Protein AF-A0A956LX86-F1 (afdb_monomer_lite)

InterPro domains:
  IPR001763 Rhodanese-like domain [PF00581] (8-69)
  IPR001763 Rhodanese-like domain [PS50206] (3-44)
  IPR029063 S-adenosyl-L-methionine-dependent methyltransferase superfamily [G3DSA:3.40.50.150] (92-286)
  IPR029063 S-adenosyl-L-methionine-dependent methyltransferase superfamily [SSF53335] (95-274)
  IPR036873 Rhodanese-like domain superfamily [G3DSA:3.40.250.10] (2-74)
  IPR036873 Rhodanese-like domain superfamily [SSF52821] (7-70)

Organism: Eiseniibacteriota bacterium (NCBI:txid2212470)

Foldseek 3Di:
DDPPPAFAEEEQEDPVVQQVWDDPQHAYDHLVCCVVQVQQAADLQRAHEYHDPAQVRRVVSQVVSVVVRSVNYDHPRCRPDDHPDGTDHHHHPHGRYADPPLCVVCVVVADQFFEEEEEQCFLPRSLLVSLVVNVVVQPDPPDDDDDPVSLRSHAYEYEHQDVVSLVNNVVVCVVSVGDCSRYPYDYDDCVDPVRLCVRQPFQGGLEYEYEQFDDLVSLVSNVRSHHAFHKYKYKHAAPVQCVPPVPPVDCRRHDHPCRSCVSVVVWAWPDWDFQQDPVRTTMIITMTTHD

pLDDT: mean 88.39, std 14.2, range [27.58, 98.88]

Structure (mmCIF, N/CA/C/O backbone):
data_AF-A0A956LX86-F1
#
_entry.id   AF-A0A956LX86-F1
#
loop_
_atom_site.group_PDB
_atom_site.id
_atom_site.type_symbol
_atom_site.label_atom_id
_atom_site.label_alt_id
_atom_site.label_comp_id
_atom_site.label_asym_id
_atom_site.label_entity_id
_atom_site.label_seq_id
_atom_site.pdbx_PDB_ins_code
_atom_site.Cartn_x
_atom_site.Cartn_y
_atom_site.Cartn_z
_atom_site.occupancy
_atom_site.B_iso_or_equiv
_atom_site.auth_seq_id
_atom_site.auth_comp_id
_atom_site.auth_asym_id
_atom_site.auth_atom_id
_atom_site.pdbx_PDB_model_num
ATOM 1 N N . MET A 1 1 ? 19.161 20.448 -12.928 1.00 36.59 1 MET A N 1
ATOM 2 C CA . MET A 1 1 ? 18.309 19.267 -12.680 1.00 36.59 1 MET A CA 1
ATOM 3 C C . MET A 1 1 ? 18.708 18.709 -11.324 1.00 36.59 1 MET A C 1
ATOM 5 O O . MET A 1 1 ? 19.874 18.358 -11.170 1.00 36.59 1 MET A O 1
ATOM 9 N N . ARG A 1 2 ? 17.838 18.774 -10.307 1.00 27.58 2 ARG A N 1
ATOM 10 C CA . ARG A 1 2 ? 18.189 18.281 -8.963 1.00 27.58 2 ARG A CA 1
ATOM 11 C C . ARG A 1 2 ? 18.230 16.751 -8.994 1.00 27.58 2 ARG A C 1
ATOM 13 O O . ARG A 1 2 ? 17.552 16.126 -9.803 1.00 27.58 2 ARG A O 1
ATOM 20 N N . ILE A 1 3 ? 18.990 16.148 -8.085 1.00 30.86 3 ILE A N 1
ATOM 21 C CA . ILE A 1 3 ? 19.184 14.691 -7.928 1.00 30.86 3 ILE A CA 1
ATOM 22 C C . ILE A 1 3 ? 17.871 13.939 -7.534 1.00 30.86 3 ILE A C 1
ATOM 24 O O . ILE A 1 3 ? 17.895 12.762 -7.208 1.00 30.86 3 ILE A O 1
ATOM 28 N N . GLY A 1 4 ? 16.696 14.578 -7.648 1.00 37.62 4 GLY A N 1
ATOM 29 C CA . GLY A 1 4 ? 15.360 13.996 -7.436 1.00 37.62 4 GLY A CA 1
ATOM 30 C C . GLY A 1 4 ? 14.404 14.039 -8.645 1.00 37.62 4 GLY A C 1
ATOM 31 O O . GLY A 1 4 ? 13.271 13.599 -8.504 1.00 37.62 4 GLY A O 1
ATOM 32 N N . ASP A 1 5 ? 14.831 14.530 -9.820 1.00 48.47 5 ASP A N 1
ATOM 33 C CA . ASP A 1 5 ? 13.950 14.758 -10.993 1.00 48.47 5 ASP A CA 1
ATOM 34 C C . ASP A 1 5 ? 14.015 13.669 -12.086 1.00 48.47 5 ASP A C 1
ATOM 36 O O . ASP A 1 5 ? 13.509 13.863 -13.194 1.00 48.47 5 ASP A O 1
ATOM 40 N N . ARG A 1 6 ? 14.654 12.518 -11.844 1.00 73.25 6 ARG A N 1
ATOM 41 C CA . ARG A 1 6 ? 14.688 11.439 -12.849 1.00 73.25 6 ARG A CA 1
ATOM 42 C C . ARG A 1 6 ? 13.486 10.516 -12.676 1.00 73.25 6 ARG A C 1
ATOM 44 O O . ARG A 1 6 ? 13.275 9.956 -11.604 1.00 73.25 6 ARG A O 1
ATOM 51 N N . LEU A 1 7 ? 12.705 10.366 -13.748 1.00 86.69 7 LEU A N 1
ATOM 52 C CA . LEU A 1 7 ? 11.641 9.366 -13.823 1.00 86.69 7 LEU A CA 1
ATOM 53 C C . LEU A 1 7 ? 12.220 7.964 -13.550 1.00 86.69 7 LEU A C 1
ATOM 55 O O . LEU A 1 7 ? 13.344 7.694 -13.985 1.00 86.69 7 LEU A O 1
ATOM 59 N N . PRO A 1 8 ? 11.474 7.069 -12.873 1.00 91.06 8 PRO A N 1
ATOM 60 C CA . PRO A 1 8 ? 11.884 5.677 -12.721 1.00 91.06 8 PRO A CA 1
ATOM 61 C C . PRO A 1 8 ? 12.156 5.042 -14.085 1.00 91.06 8 PRO A C 1
ATOM 63 O O . PRO A 1 8 ? 11.458 5.340 -15.056 1.00 91.06 8 PRO A O 1
ATOM 66 N N . VAL A 1 9 ? 13.155 4.162 -14.158 1.00 92.12 9 VAL A N 1
ATOM 67 C CA . VAL A 1 9 ? 13.546 3.493 -15.405 1.00 92.12 9 VAL A CA 1
ATOM 68 C C . VAL A 1 9 ? 13.300 1.995 -15.282 1.00 92.12 9 VAL A C 1
ATOM 70 O O . VAL A 1 9 ? 13.868 1.328 -14.416 1.00 92.12 9 VAL A O 1
ATOM 73 N N . LEU A 1 10 ? 12.455 1.471 -16.163 1.00 93.81 10 LEU A N 1
ATOM 74 C CA . LEU A 1 10 ? 12.233 0.050 -16.374 1.00 93.81 10 LEU A CA 1
ATOM 75 C C . LEU A 1 10 ? 13.160 -0.432 -17.494 1.00 93.81 10 LEU A C 1
ATOM 77 O O . LEU A 1 10 ? 12.964 -0.076 -18.653 1.00 93.81 10 LEU A O 1
ATOM 81 N N . ASP A 1 11 ? 14.147 -1.257 -17.162 1.00 93.12 11 ASP A N 1
ATOM 82 C CA . ASP A 1 11 ? 15.035 -1.874 -18.145 1.00 93.12 11 ASP A CA 1
ATOM 83 C C . ASP A 1 11 ? 14.512 -3.254 -18.550 1.00 93.12 11 ASP A C 1
ATOM 85 O O . ASP A 1 11 ? 14.441 -4.175 -17.732 1.00 93.12 11 ASP A O 1
ATOM 89 N N . VAL A 1 12 ? 14.145 -3.388 -19.825 1.00 93.94 12 VAL A N 1
ATOM 90 C CA . VAL A 1 12 ? 13.565 -4.614 -20.392 1.00 93.94 12 VAL A CA 1
ATOM 91 C C . VAL A 1 12 ? 14.544 -5.393 -21.265 1.00 93.94 12 VAL A C 1
ATOM 93 O O . VAL A 1 12 ? 14.163 -6.373 -21.914 1.00 93.94 12 VAL A O 1
ATOM 96 N N . ARG A 1 13 ? 15.818 -4.980 -21.295 1.00 92.38 13 ARG A N 1
ATOM 97 C CA . ARG A 1 13 ? 16.892 -5.693 -22.000 1.00 92.38 13 ARG A CA 1
ATOM 98 C C . ARG A 1 13 ? 17.183 -7.033 -21.327 1.00 92.38 13 ARG A C 1
ATOM 100 O O . ARG A 1 13 ? 16.529 -7.447 -20.368 1.00 92.38 13 ARG A O 1
ATOM 107 N N . THR A 1 14 ? 18.163 -7.775 -21.837 1.00 92.00 14 THR A N 1
ATOM 108 C CA . THR A 1 14 ? 18.537 -9.034 -21.189 1.00 92.00 14 THR A CA 1
ATOM 109 C C . THR A 1 14 ? 19.150 -8.760 -19.815 1.00 92.00 14 THR A C 1
ATOM 111 O O . THR A 1 14 ? 19.765 -7.720 -19.585 1.00 92.00 14 THR A O 1
ATOM 114 N N . ARG A 1 15 ? 19.040 -9.727 -18.894 1.00 91.81 15 ARG A N 1
ATOM 115 C CA . ARG A 1 15 ? 19.690 -9.612 -17.578 1.00 91.81 15 ARG A CA 1
ATOM 116 C C . ARG A 1 15 ? 21.199 -9.398 -17.710 1.00 91.81 15 ARG A C 1
ATOM 118 O O . ARG A 1 15 ? 21.788 -8.695 -16.903 1.00 91.81 15 ARG A O 1
ATOM 125 N N . ARG A 1 16 ? 21.823 -10.001 -18.726 1.00 91.69 16 ARG A N 1
ATOM 126 C CA . ARG A 1 16 ? 23.245 -9.812 -19.022 1.00 91.69 16 ARG A CA 1
ATOM 127 C C . ARG A 1 16 ? 23.548 -8.352 -19.357 1.00 91.69 16 ARG A C 1
ATOM 129 O O . ARG A 1 16 ? 24.462 -7.798 -18.762 1.00 91.69 16 ARG A O 1
ATOM 136 N N . ASP A 1 17 ? 22.777 -7.742 -20.255 1.00 90.75 17 ASP A N 1
ATOM 137 C CA . ASP A 1 17 ? 22.987 -6.345 -20.661 1.00 90.75 17 ASP A CA 1
ATOM 138 C C . ASP A 1 17 ? 22.795 -5.383 -19.489 1.00 90.75 17 ASP A C 1
ATOM 140 O O . ASP A 1 17 ? 23.576 -4.452 -19.331 1.00 90.75 17 ASP A O 1
ATOM 144 N N . PHE A 1 18 ? 21.797 -5.643 -18.640 1.00 91.56 18 PHE A N 1
ATOM 145 C CA . PHE A 1 18 ? 21.575 -4.864 -17.426 1.00 91.56 18 PHE A CA 1
ATOM 146 C C . PHE A 1 18 ? 22.770 -4.944 -16.468 1.00 91.56 18 PHE A C 1
ATOM 148 O O . PHE A 1 18 ? 23.290 -3.917 -16.037 1.00 91.56 18 PHE A O 1
ATOM 155 N N . LEU A 1 19 ? 23.246 -6.159 -16.167 1.00 90.94 19 LEU A N 1
ATOM 156 C CA . LEU A 1 19 ? 24.369 -6.369 -15.247 1.00 90.94 19 LEU A CA 1
ATOM 157 C C . LEU A 1 19 ? 25.672 -5.732 -15.751 1.00 90.94 19 LEU A C 1
ATOM 159 O O . LEU A 1 19 ? 26.461 -5.269 -14.932 1.00 90.94 19 LEU A O 1
ATOM 163 N N . LEU A 1 20 ? 25.887 -5.724 -17.071 1.00 89.44 20 LEU A N 1
ATOM 164 C CA . LEU A 1 20 ? 27.051 -5.115 -17.722 1.00 89.44 20 LEU A CA 1
ATOM 165 C C . LEU A 1 20 ? 26.986 -3.583 -17.781 1.00 89.44 20 LEU A C 1
ATOM 167 O O . LEU A 1 20 ? 27.996 -2.952 -18.076 1.00 89.44 20 LEU A O 1
ATOM 171 N N . GLY A 1 21 ? 25.814 -2.983 -17.570 1.00 88.38 21 GLY A N 1
ATOM 172 C CA . GLY A 1 21 ? 25.664 -1.535 -17.613 1.00 88.38 21 GLY A CA 1
ATOM 173 C C . GLY A 1 21 ? 24.217 -1.081 -17.773 1.00 88.38 21 GLY A C 1
ATOM 174 O O . GLY A 1 21 ? 23.595 -1.296 -18.819 1.00 88.38 21 GLY A O 1
ATOM 175 N N . HIS A 1 22 ? 23.702 -0.362 -16.781 1.00 87.88 22 HIS A N 1
ATOM 176 C CA . HIS A 1 22 ? 22.367 0.237 -16.788 1.00 87.88 22 HIS A CA 1
ATOM 177 C C . HIS A 1 22 ? 22.378 1.677 -16.264 1.00 87.88 22 HIS A C 1
ATOM 179 O O . HIS A 1 22 ? 23.358 2.157 -15.698 1.00 87.88 22 HIS A O 1
ATOM 185 N N . VAL A 1 23 ? 21.284 2.402 -16.501 1.00 86.81 23 VAL A N 1
ATOM 186 C CA . VAL A 1 23 ? 21.105 3.761 -15.973 1.00 86.81 23 VAL A CA 1
ATOM 187 C C . VAL A 1 23 ? 21.008 3.692 -14.444 1.00 86.81 23 VAL A C 1
ATOM 189 O O . VAL A 1 23 ? 20.256 2.853 -13.951 1.00 86.81 23 VAL A O 1
ATOM 192 N N . PRO A 1 24 ? 21.696 4.570 -13.688 1.00 85.94 24 PRO A N 1
ATOM 193 C CA . PRO A 1 24 ? 21.601 4.599 -12.231 1.00 85.94 24 PRO A CA 1
ATOM 194 C C . PRO A 1 24 ? 20.158 4.568 -11.718 1.00 85.94 24 PRO A C 1
ATOM 196 O O . PRO A 1 24 ? 19.328 5.382 -12.134 1.00 85.94 24 PRO A O 1
ATOM 199 N N . GLY A 1 25 ? 19.863 3.620 -10.826 1.00 85.56 25 GLY A N 1
ATOM 200 C CA . GLY A 1 25 ? 18.525 3.422 -10.256 1.00 85.56 25 GLY A CA 1
ATOM 201 C C . GLY A 1 25 ? 17.504 2.717 -11.162 1.00 85.56 25 GLY A C 1
ATOM 202 O O . GLY A 1 25 ? 16.350 2.567 -10.753 1.00 85.56 25 GLY A O 1
ATOM 203 N N . ALA A 1 26 ? 17.894 2.266 -12.360 1.00 89.19 26 ALA A N 1
ATOM 204 C CA . ALA A 1 26 ? 17.038 1.437 -13.204 1.00 89.19 26 ALA A CA 1
ATOM 205 C C . ALA A 1 26 ? 16.721 0.089 -12.540 1.00 89.19 26 ALA A C 1
ATOM 207 O O . ALA A 1 26 ? 17.474 -0.426 -11.710 1.00 89.19 26 ALA A O 1
ATOM 208 N N . VAL A 1 27 ? 15.584 -0.486 -12.924 1.00 91.19 27 VAL A N 1
ATOM 209 C CA . VAL A 1 27 ? 15.120 -1.786 -12.437 1.00 91.19 27 VAL A CA 1
ATOM 210 C C . VAL A 1 27 ? 14.907 -2.713 -13.618 1.00 91.19 27 VAL A C 1
ATOM 212 O O . VAL A 1 27 ? 14.150 -2.398 -14.536 1.00 91.19 27 VAL A O 1
ATOM 215 N N . HIS A 1 28 ? 15.543 -3.877 -13.571 1.00 92.44 28 HIS A N 1
ATOM 216 C CA . HIS A 1 28 ? 15.473 -4.884 -14.616 1.00 92.44 28 HIS A CA 1
ATOM 217 C C . HIS A 1 28 ? 14.203 -5.723 -14.521 1.00 92.44 28 HIS A C 1
ATOM 219 O O . HIS A 1 28 ? 14.023 -6.473 -13.563 1.00 92.44 28 HIS A O 1
ATOM 225 N N . ARG A 1 29 ? 13.335 -5.700 -15.532 1.00 91.94 29 ARG A N 1
ATOM 226 C CA . ARG A 1 29 ? 12.299 -6.733 -15.695 1.00 91.94 29 ARG A CA 1
ATOM 227 C C . ARG A 1 29 ? 12.224 -7.133 -17.161 1.00 91.94 29 ARG A C 1
ATOM 229 O O . ARG A 1 29 ? 11.914 -6.286 -17.990 1.00 91.94 29 ARG A O 1
ATOM 236 N N . PRO A 1 30 ? 12.488 -8.404 -17.501 1.00 87.81 30 PRO A N 1
ATOM 237 C CA . PRO A 1 30 ? 12.465 -8.819 -18.892 1.00 87.81 30 PRO A CA 1
ATOM 238 C C . PRO A 1 30 ? 11.044 -8.696 -19.448 1.00 87.81 30 PRO A C 1
ATOM 240 O O . PRO A 1 30 ? 10.072 -9.012 -18.758 1.00 87.81 30 PRO A O 1
ATOM 243 N N . GLU A 1 31 ? 10.946 -8.260 -20.704 1.00 86.88 31 GLU A N 1
ATOM 244 C CA . GLU A 1 31 ? 9.684 -8.012 -21.414 1.00 86.88 31 GLU A CA 1
ATOM 245 C C . GLU A 1 31 ? 8.672 -9.155 -21.237 1.00 86.88 31 GLU A C 1
ATOM 247 O O . GLU A 1 31 ? 7.518 -8.930 -20.872 1.00 86.88 31 GLU A O 1
ATOM 252 N N . ASN A 1 32 ? 9.139 -10.397 -21.384 1.00 85.81 32 ASN A N 1
ATOM 253 C CA . ASN A 1 32 ? 8.319 -11.604 -21.302 1.00 85.81 32 ASN A CA 1
ATOM 254 C C . ASN A 1 32 ? 7.742 -11.917 -19.910 1.00 85.81 32 ASN A C 1
ATOM 256 O O . ASN A 1 32 ? 7.046 -12.916 -19.778 1.00 85.81 32 ASN A O 1
ATOM 260 N N . ARG A 1 33 ? 8.045 -11.120 -18.879 1.00 83.38 33 ARG A N 1
ATOM 261 C CA . ARG A 1 33 ? 7.495 -11.268 -17.519 1.00 83.38 33 ARG A CA 1
ATOM 262 C C . ARG A 1 33 ? 6.760 -10.035 -17.011 1.00 83.38 33 ARG A C 1
ATOM 264 O O . ARG A 1 33 ? 6.220 -10.075 -15.907 1.00 83.38 33 ARG A O 1
ATOM 271 N N . LEU A 1 34 ? 6.732 -8.940 -17.774 1.00 84.44 34 LEU A N 1
ATOM 272 C CA . LEU A 1 34 ? 6.159 -7.671 -17.311 1.00 84.44 34 LEU A CA 1
ATOM 273 C C . LEU A 1 34 ? 4.701 -7.822 -16.872 1.00 84.44 34 LEU A C 1
ATOM 275 O O . LEU A 1 34 ? 4.308 -7.305 -15.828 1.00 84.44 34 LEU A O 1
ATOM 279 N N . LEU A 1 35 ? 3.917 -8.570 -17.650 1.00 83.44 35 LEU A N 1
ATOM 280 C CA . LEU A 1 35 ? 2.493 -8.775 -17.390 1.00 83.44 35 LEU A CA 1
ATOM 281 C C . LEU A 1 35 ? 2.212 -9.926 -16.409 1.00 83.44 35 LEU A C 1
ATOM 283 O O . LEU A 1 35 ? 1.114 -9.989 -15.861 1.00 83.44 35 LEU A O 1
ATOM 287 N N . ASP A 1 36 ? 3.206 -10.774 -16.124 1.00 83.81 36 ASP A N 1
ATOM 288 C CA . ASP A 1 36 ? 3.117 -11.846 -15.122 1.00 83.81 36 ASP A CA 1
ATOM 289 C C . ASP A 1 36 ? 3.387 -11.333 -13.700 1.00 83.81 36 ASP A C 1
ATOM 291 O O . ASP A 1 36 ? 2.899 -11.886 -12.709 1.00 83.81 36 ASP A O 1
ATOM 295 N N . GLU A 1 37 ? 4.175 -10.262 -13.584 1.00 83.31 37 GLU A N 1
ATOM 296 C CA . GLU A 1 37 ? 4.575 -9.658 -12.313 1.00 83.31 37 GLU A CA 1
ATOM 297 C C . GLU A 1 37 ? 4.152 -8.177 -12.205 1.00 83.31 37 GLU A C 1
ATOM 299 O O . GLU A 1 37 ? 4.956 -7.327 -11.810 1.00 83.31 37 GLU A O 1
ATOM 304 N N . PRO A 1 38 ? 2.876 -7.830 -12.476 1.00 83.44 38 PRO A N 1
ATOM 305 C CA . PRO A 1 38 ? 2.427 -6.438 -12.561 1.00 83.44 38 PRO A CA 1
ATOM 306 C C . PRO A 1 38 ? 2.526 -5.692 -11.224 1.00 83.44 38 PRO A C 1
ATOM 308 O O . PRO A 1 38 ? 2.578 -4.467 -11.188 1.00 83.44 38 PRO A O 1
ATOM 311 N N . TYR A 1 39 ? 2.593 -6.428 -10.111 1.00 81.69 39 TYR A N 1
ATOM 312 C CA . TYR A 1 39 ? 2.787 -5.893 -8.761 1.00 81.69 39 TYR A CA 1
ATOM 313 C C . TYR A 1 39 ? 4.199 -5.330 -8.517 1.00 81.69 39 TYR A C 1
ATOM 315 O O . TYR A 1 39 ? 4.423 -4.702 -7.483 1.00 81.69 39 TYR A O 1
ATOM 323 N N . LEU A 1 40 ? 5.151 -5.581 -9.425 1.00 85.75 40 LEU A N 1
ATOM 324 C CA . LEU A 1 40 ? 6.499 -5.006 -9.396 1.00 85.75 40 LEU A CA 1
ATOM 325 C C . LEU A 1 40 ? 6.627 -3.742 -10.250 1.00 85.75 40 LEU A C 1
ATOM 327 O O . LEU A 1 40 ? 7.663 -3.087 -10.162 1.00 85.75 40 LEU A O 1
ATOM 331 N N . LEU A 1 41 ? 5.621 -3.419 -11.066 1.00 89.69 41 LEU A N 1
ATOM 332 C CA . LEU A 1 41 ? 5.609 -2.239 -11.927 1.00 89.69 41 LEU A CA 1
ATOM 333 C C . LEU A 1 41 ? 5.121 -0.995 -11.166 1.00 89.69 41 LEU A C 1
ATOM 335 O O . LEU A 1 41 ? 4.500 -1.127 -10.103 1.00 89.69 41 LEU A O 1
ATOM 339 N N . PRO A 1 42 ? 5.368 0.215 -11.701 1.00 89.69 42 PRO A N 1
ATOM 340 C CA . PRO A 1 42 ? 4.821 1.439 -11.129 1.00 89.69 42 PRO A CA 1
ATOM 341 C C . PRO A 1 42 ? 3.287 1.446 -11.146 1.00 89.69 42 PRO A C 1
ATOM 343 O O . PRO A 1 42 ? 2.670 0.701 -11.921 1.00 89.69 42 PRO A O 1
ATOM 346 N N . PRO A 1 43 ? 2.647 2.306 -10.331 1.00 87.06 43 PRO A N 1
ATOM 347 C CA . PRO A 1 43 ? 1.230 2.614 -10.488 1.00 87.06 43 PRO A CA 1
ATOM 348 C C . PRO A 1 43 ? 0.900 2.992 -11.938 1.00 87.06 43 PRO A C 1
ATOM 350 O O . PRO A 1 43 ? 1.714 3.586 -12.643 1.00 87.06 43 PRO A O 1
ATOM 353 N N . ARG A 1 44 ? -0.309 2.663 -12.395 1.00 87.88 44 ARG A N 1
ATOM 354 C CA . ARG A 1 44 ? -0.697 2.738 -13.817 1.00 87.88 44 ARG A CA 1
ATOM 355 C C . ARG A 1 44 ? -0.532 4.130 -14.437 1.00 87.88 44 ARG A C 1
ATOM 357 O O . ARG A 1 44 ? -0.184 4.243 -15.612 1.00 87.88 44 ARG A O 1
ATOM 364 N N . HIS A 1 45 ? -0.763 5.168 -13.639 1.00 86.06 45 HIS A N 1
ATOM 365 C CA . HIS A 1 45 ? -0.681 6.575 -14.039 1.00 86.06 45 HIS A CA 1
ATOM 366 C C . HIS A 1 45 ? 0.688 7.204 -13.750 1.00 86.06 45 HIS A C 1
ATOM 368 O O . HIS A 1 45 ? 0.977 8.305 -14.220 1.00 86.06 45 HIS A O 1
ATOM 374 N N . ARG A 1 46 ? 1.549 6.522 -12.983 1.00 88.94 46 ARG A N 1
ATOM 375 C CA . ARG A 1 46 ? 2.887 7.013 -12.660 1.00 88.94 46 ARG A CA 1
ATOM 376 C C . ARG A 1 46 ? 3.713 7.038 -13.938 1.00 88.94 46 ARG A C 1
ATOM 378 O O . ARG A 1 46 ? 3.818 6.027 -14.622 1.00 88.94 46 ARG A O 1
ATOM 385 N N . ARG A 1 47 ? 4.310 8.189 -14.244 1.00 92.56 47 ARG A N 1
ATOM 386 C CA . ARG A 1 47 ? 5.237 8.322 -15.373 1.00 92.56 47 ARG A CA 1
ATOM 387 C C . ARG A 1 47 ? 6.532 7.556 -15.099 1.00 92.56 47 ARG A C 1
ATOM 389 O O . ARG A 1 47 ? 7.113 7.728 -14.026 1.00 92.56 47 ARG A O 1
ATOM 396 N N . PHE A 1 48 ? 6.984 6.751 -16.056 1.00 93.25 48 PHE A N 1
ATOM 397 C CA . PHE A 1 48 ? 8.269 6.044 -16.015 1.00 93.25 48 PHE A CA 1
ATOM 398 C C . PHE A 1 48 ? 8.802 5.797 -17.429 1.00 93.25 48 PHE A C 1
ATOM 400 O O . PHE A 1 48 ? 8.035 5.723 -18.388 1.00 93.25 48 PHE A O 1
ATOM 407 N N . LEU A 1 49 ? 10.120 5.659 -17.544 1.00 93.94 49 LEU A N 1
ATOM 408 C CA . LEU A 1 49 ? 10.804 5.430 -18.812 1.00 93.94 49 LEU A CA 1
ATOM 409 C C . LEU A 1 49 ? 11.057 3.939 -19.028 1.00 93.94 49 LEU A C 1
ATOM 411 O O . LEU A 1 49 ? 11.430 3.228 -18.095 1.00 93.94 49 LEU A O 1
ATOM 415 N N . VAL A 1 50 ? 10.907 3.480 -20.265 1.00 94.00 50 VAL A N 1
ATOM 416 C CA . VAL A 1 50 ? 11.270 2.127 -20.697 1.00 94.00 50 VAL A CA 1
ATOM 417 C C . VAL A 1 50 ? 12.609 2.176 -21.424 1.00 94.00 50 VAL A C 1
ATOM 419 O O . VAL A 1 50 ? 12.760 2.916 -22.392 1.00 94.00 50 VAL A O 1
ATOM 422 N N . MET A 1 51 ? 13.569 1.371 -20.968 1.00 92.25 51 MET A N 1
ATOM 423 C CA . MET A 1 51 ? 14.856 1.160 -21.627 1.00 92.25 51 MET A CA 1
ATOM 424 C C . MET A 1 51 ? 14.858 -0.162 -22.381 1.00 92.25 51 MET A C 1
ATOM 426 O O . MET A 1 51 ? 14.753 -1.235 -21.785 1.00 92.25 51 MET A O 1
ATOM 430 N N . GLY A 1 52 ? 15.007 -0.070 -23.698 1.00 91.38 52 GLY A N 1
ATOM 431 C CA . GLY A 1 52 ? 14.990 -1.198 -24.617 1.00 91.38 52 GLY A CA 1
ATOM 432 C C . GLY A 1 52 ? 16.341 -1.413 -25.290 1.00 91.38 52 GLY A C 1
ATOM 433 O O . GLY A 1 52 ? 17.374 -0.903 -24.873 1.00 91.38 52 GLY A O 1
ATOM 434 N N . ARG A 1 53 ? 16.338 -2.222 -26.353 1.00 90.38 53 ARG A N 1
ATOM 435 C CA . ARG A 1 53 ? 17.557 -2.534 -27.127 1.00 90.38 53 ARG A CA 1
ATOM 436 C C . ARG A 1 53 ? 17.855 -1.435 -28.149 1.00 90.38 53 ARG A C 1
ATOM 438 O O . ARG A 1 53 ? 19.004 -1.222 -28.510 1.00 90.38 53 ARG A O 1
ATOM 445 N N . ASN A 1 54 ? 16.797 -0.789 -28.622 1.00 89.56 54 ASN A N 1
ATOM 446 C CA . ASN A 1 54 ? 16.755 0.311 -29.572 1.00 89.56 54 ASN A CA 1
ATOM 447 C C . ASN A 1 54 ? 15.395 1.027 -29.411 1.00 89.56 54 ASN A C 1
ATOM 449 O O . ASN A 1 54 ? 14.540 0.554 -28.653 1.00 89.56 54 ASN A O 1
ATOM 453 N N . ALA A 1 55 ? 15.192 2.137 -30.122 1.00 90.38 55 ALA A N 1
ATOM 454 C CA . ALA A 1 55 ? 13.967 2.934 -30.030 1.00 90.38 55 ALA A CA 1
ATOM 455 C C . ALA A 1 55 ? 12.701 2.171 -30.465 1.00 90.38 55 ALA A C 1
ATOM 457 O O . ALA A 1 55 ? 11.663 2.278 -29.815 1.00 90.38 55 ALA A O 1
ATOM 458 N N . GLU A 1 56 ? 12.790 1.332 -31.503 1.00 93.06 56 GLU A N 1
ATOM 459 C CA . GLU A 1 56 ? 11.667 0.494 -31.955 1.00 93.06 56 GLU A CA 1
ATOM 460 C C . GLU A 1 56 ? 11.205 -0.483 -30.863 1.00 93.06 56 GLU A C 1
ATOM 462 O O . GLU A 1 56 ? 10.008 -0.627 -30.608 1.00 93.06 56 GLU A O 1
ATOM 467 N N . HIS A 1 57 ? 12.152 -1.122 -30.169 1.00 93.38 57 HIS A N 1
ATOM 468 C CA . HIS A 1 57 ? 11.861 -2.026 -29.059 1.00 93.38 57 HIS A CA 1
ATOM 469 C C . HIS A 1 57 ? 11.233 -1.278 -27.873 1.00 93.38 57 HIS A C 1
ATOM 471 O O . HIS A 1 57 ? 10.273 -1.772 -27.286 1.00 93.38 57 HIS A O 1
ATOM 477 N N . GLU A 1 58 ? 11.723 -0.080 -27.538 1.00 93.50 58 GLU A N 1
ATOM 478 C CA . GLU A 1 58 ? 11.117 0.759 -26.493 1.00 93.50 58 GLU A CA 1
ATOM 479 C C . GLU A 1 58 ? 9.666 1.114 -26.827 1.00 93.50 58 GLU A C 1
ATOM 481 O O . GLU A 1 58 ? 8.777 0.930 -25.993 1.00 93.50 58 GLU A O 1
ATOM 486 N N . ALA A 1 59 ? 9.407 1.558 -28.059 1.00 94.75 59 ALA A N 1
ATOM 487 C CA . ALA A 1 59 ? 8.068 1.906 -28.517 1.00 94.75 59 ALA A CA 1
ATOM 488 C C . ALA A 1 59 ? 7.103 0.707 -28.466 1.00 94.75 59 ALA A C 1
ATOM 490 O O . ALA A 1 59 ? 5.974 0.850 -27.989 1.00 94.75 59 ALA A O 1
ATOM 491 N N . ALA A 1 60 ? 7.547 -0.483 -28.889 1.00 95.25 60 ALA A N 1
ATOM 492 C CA . ALA A 1 60 ? 6.740 -1.704 -28.853 1.00 95.25 60 ALA A CA 1
ATOM 493 C C . ALA A 1 60 ? 6.354 -2.117 -27.419 1.00 95.25 60 ALA A C 1
ATOM 495 O O . ALA A 1 60 ? 5.196 -2.451 -27.138 1.00 95.25 60 ALA A O 1
ATOM 496 N N . VAL A 1 61 ? 7.303 -2.037 -26.484 1.00 95.25 61 VAL A N 1
ATOM 497 C CA . VAL A 1 61 ? 7.067 -2.374 -25.074 1.00 95.25 61 VAL A CA 1
ATOM 498 C C . VAL A 1 61 ? 6.150 -1.348 -24.412 1.00 95.25 61 VAL A C 1
ATOM 500 O O . VAL A 1 61 ? 5.216 -1.724 -23.702 1.00 95.25 61 VAL A O 1
ATOM 503 N N . VAL A 1 62 ? 6.350 -0.055 -24.680 1.00 95.94 62 VAL A N 1
ATOM 504 C CA . VAL A 1 62 ? 5.462 1.012 -24.193 1.00 95.94 62 VAL A CA 1
ATOM 505 C C . VAL A 1 62 ? 4.041 0.824 -24.716 1.00 95.94 62 VAL A C 1
ATOM 507 O O . VAL A 1 62 ? 3.094 0.936 -23.939 1.00 95.94 62 VAL A O 1
ATOM 510 N N . ALA A 1 63 ? 3.867 0.496 -25.999 1.00 96.31 63 ALA A N 1
ATOM 511 C CA . ALA A 1 63 ? 2.552 0.217 -26.569 1.00 96.31 63 ALA A CA 1
ATOM 512 C C . ALA A 1 63 ? 1.866 -0.962 -25.857 1.00 96.31 63 ALA A C 1
ATOM 514 O O . ALA A 1 63 ? 0.700 -0.855 -25.474 1.00 96.31 63 ALA A O 1
ATOM 515 N N . THR A 1 64 ? 2.610 -2.040 -25.596 1.00 95.19 64 THR A N 1
ATOM 516 C CA . THR A 1 64 ? 2.123 -3.211 -24.848 1.00 95.19 64 THR A CA 1
ATOM 517 C C . THR A 1 64 ? 1.698 -2.840 -23.426 1.00 95.19 64 THR A C 1
ATOM 519 O O . THR A 1 64 ? 0.596 -3.178 -22.994 1.00 95.19 64 THR A O 1
ATOM 522 N N . LEU A 1 65 ? 2.532 -2.089 -22.700 1.00 95.25 65 LEU A N 1
ATOM 523 C CA . LEU A 1 65 ? 2.239 -1.633 -21.340 1.00 95.25 65 LEU A CA 1
ATOM 524 C C . LEU A 1 65 ? 1.012 -0.716 -21.296 1.00 95.25 65 LEU A C 1
ATOM 526 O O . LEU A 1 65 ? 0.136 -0.910 -20.452 1.00 95.25 65 LEU A O 1
ATOM 530 N N . ARG A 1 66 ? 0.903 0.241 -22.225 1.00 95.31 66 ARG A N 1
ATOM 531 C CA . ARG A 1 66 ? -0.254 1.142 -22.330 1.00 95.31 66 ARG A CA 1
ATOM 532 C C . ARG A 1 66 ? -1.535 0.385 -22.657 1.00 95.31 66 ARG A C 1
ATOM 534 O O . ARG A 1 66 ? -2.556 0.657 -22.031 1.00 95.31 66 ARG A O 1
ATOM 541 N N . HIS A 1 67 ? -1.477 -0.596 -23.558 1.00 94.12 67 HIS A N 1
ATOM 542 C CA . HIS A 1 67 ? -2.613 -1.471 -23.857 1.00 94.12 67 HIS A CA 1
ATOM 543 C C . HIS A 1 67 ? -3.038 -2.293 -22.632 1.00 94.12 67 HIS A C 1
ATOM 545 O O . HIS A 1 67 ? -4.225 -2.438 -22.356 1.00 94.12 67 HIS A O 1
ATOM 551 N N . ALA A 1 68 ? -2.072 -2.752 -21.835 1.00 91.94 68 ALA A N 1
ATOM 552 C CA . ALA A 1 68 ? -2.327 -3.411 -20.558 1.00 91.94 68 ALA A CA 1
ATOM 553 C C . ALA A 1 68 ? -2.736 -2.435 -19.430 1.00 91.94 68 ALA A C 1
ATOM 555 O O . ALA A 1 68 ? -3.010 -2.877 -18.311 1.00 91.94 68 ALA A O 1
ATOM 556 N N . GLY A 1 69 ? -2.797 -1.126 -19.709 1.00 91.56 69 GLY A N 1
ATOM 557 C CA . GLY A 1 69 ? -3.298 -0.058 -18.844 1.00 91.56 69 GLY A CA 1
ATOM 558 C C . GLY A 1 69 ? -2.250 0.663 -17.986 1.00 91.56 69 GLY A C 1
ATOM 559 O O . GLY A 1 69 ? -2.639 1.312 -17.021 1.00 91.56 69 GLY A O 1
ATOM 560 N N . TRP A 1 70 ? -0.951 0.546 -18.277 1.00 93.19 70 TRP A N 1
ATOM 561 C CA . TRP A 1 70 ? 0.103 1.419 -17.729 1.00 93.19 70 TRP A CA 1
ATOM 562 C C . T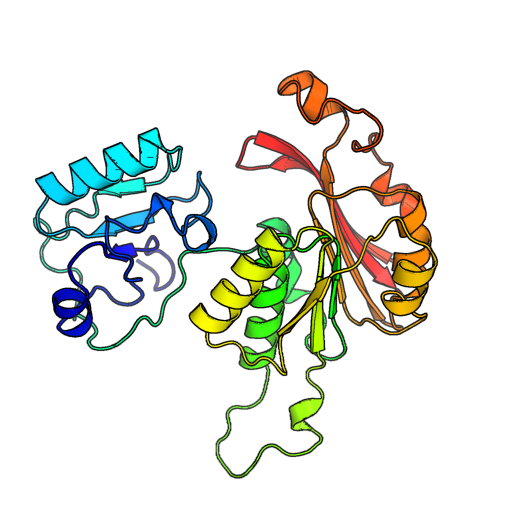RP A 1 70 ? 0.270 2.640 -18.625 1.00 93.19 70 TRP A C 1
ATOM 564 O O . TRP A 1 70 ? 1.187 2.730 -19.443 1.00 93.19 70 TRP A O 1
ATOM 574 N N . ILE A 1 71 ? -0.657 3.583 -18.494 1.00 92.56 71 ILE A N 1
ATOM 575 C CA . ILE A 1 71 ? -0.709 4.761 -19.360 1.00 92.56 71 ILE A CA 1
ATOM 576 C C . ILE A 1 71 ? 0.481 5.712 -19.154 1.00 92.56 71 ILE A C 1
ATOM 578 O O . ILE A 1 71 ? 0.823 6.454 -20.070 1.00 92.56 71 ILE A O 1
ATOM 582 N N . GLY A 1 72 ? 1.137 5.657 -17.990 1.00 91.56 72 GLY A N 1
ATOM 583 C CA . GLY A 1 72 ? 2.331 6.448 -17.683 1.00 91.56 72 GLY A CA 1
ATOM 584 C C . GLY A 1 72 ? 3.642 5.927 -18.292 1.00 91.56 72 GLY A C 1
ATOM 585 O O . GLY A 1 72 ? 4.683 6.548 -18.093 1.00 91.56 72 GLY A O 1
ATOM 586 N N . ALA A 1 73 ? 3.629 4.806 -19.022 1.00 95.06 73 ALA A N 1
ATOM 587 C CA . ALA A 1 73 ? 4.827 4.299 -19.692 1.00 95.06 73 ALA A CA 1
ATOM 588 C C . ALA A 1 73 ? 5.254 5.230 -20.842 1.00 95.06 73 ALA A C 1
ATOM 590 O O . ALA A 1 73 ? 4.427 5.600 -21.684 1.00 95.06 73 ALA A O 1
ATOM 591 N N . GLU A 1 74 ? 6.539 5.575 -20.905 1.00 94.88 74 GLU A N 1
ATOM 592 C CA . GLU A 1 74 ? 7.141 6.438 -21.929 1.00 94.88 74 GLU A CA 1
ATOM 593 C C . GLU A 1 74 ? 8.428 5.806 -22.492 1.00 94.88 74 GLU A C 1
ATOM 595 O O . GLU A 1 74 ? 9.162 5.159 -21.739 1.00 94.88 74 GLU A O 1
ATOM 600 N N . PRO A 1 75 ? 8.733 5.967 -23.795 1.00 92.50 75 PRO A N 1
ATOM 601 C CA . PRO A 1 75 ? 10.035 5.581 -24.333 1.00 92.50 75 PRO A CA 1
ATOM 602 C C . PRO A 1 75 ? 11.140 6.388 -23.652 1.00 92.50 75 PRO A C 1
ATOM 604 O O . PRO A 1 75 ? 10.974 7.577 -23.380 1.00 92.50 75 PRO A O 1
ATOM 607 N N . GLY A 1 76 ? 12.259 5.740 -23.346 1.00 86.31 76 GLY A N 1
ATOM 608 C CA . GLY A 1 76 ? 13.385 6.395 -22.694 1.00 86.31 76 GLY A CA 1
ATOM 609 C C . GLY A 1 76 ? 14.340 7.110 -23.645 1.00 86.31 76 GLY A C 1
ATOM 610 O O . GLY A 1 76 ? 15.106 7.968 -23.201 1.00 86.31 76 GLY A O 1
ATOM 611 N N . GLU A 1 77 ? 14.296 6.755 -24.934 1.00 82.25 77 GLU A N 1
ATOM 612 C CA . GLU A 1 77 ? 15.189 7.233 -25.995 1.00 82.25 77 GLU A CA 1
ATOM 613 C C . GLU A 1 77 ? 16.670 6.982 -25.658 1.00 82.25 77 GLU A C 1
ATOM 615 O O . GLU A 1 77 ? 17.567 7.717 -26.074 1.00 82.25 77 GLU A O 1
ATOM 620 N N . PHE A 1 78 ? 16.963 5.929 -24.886 1.00 75.62 78 PHE A N 1
ATOM 621 C CA . PHE A 1 78 ? 18.317 5.665 -24.384 1.00 75.62 78 PHE A CA 1
ATOM 622 C C . PHE A 1 78 ? 19.291 5.233 -25.484 1.00 75.62 78 PHE A C 1
ATOM 624 O O . PHE A 1 78 ? 20.503 5.370 -25.322 1.00 75.62 78 PHE A O 1
ATOM 631 N N . ALA A 1 79 ? 18.763 4.703 -26.589 1.00 65.12 79 ALA A N 1
ATOM 632 C CA . ALA A 1 79 ? 19.540 4.356 -27.773 1.00 65.12 79 ALA A CA 1
ATOM 633 C C . ALA A 1 79 ? 19.922 5.582 -28.624 1.00 65.12 79 ALA A C 1
ATOM 635 O O . ALA A 1 79 ? 20.894 5.512 -29.371 1.00 65.12 79 ALA A O 1
ATOM 636 N N . GLU A 1 80 ? 19.180 6.689 -28.505 1.00 58.88 80 GLU A N 1
ATOM 637 C CA . GLU A 1 80 ? 19.309 7.881 -29.360 1.00 58.88 80 GLU A CA 1
ATOM 638 C C . GLU A 1 80 ? 19.935 9.074 -28.626 1.00 58.88 80 GLU A C 1
ATOM 640 O O . GLU A 1 80 ? 20.641 9.887 -29.224 1.00 58.88 80 GLU A O 1
ATOM 645 N N . ARG A 1 81 ? 19.726 9.181 -27.310 1.00 61.09 81 ARG A N 1
ATOM 646 C CA . ARG A 1 81 ? 20.317 10.234 -26.481 1.00 61.09 81 ARG A CA 1
ATOM 647 C C . ARG A 1 81 ? 21.764 9.893 -26.130 1.00 61.09 81 ARG A C 1
ATOM 649 O O . ARG A 1 81 ? 22.071 8.766 -25.739 1.00 61.09 81 ARG A O 1
ATOM 656 N N . ALA A 1 82 ? 22.655 10.889 -26.190 1.00 54.06 82 ALA A N 1
ATOM 657 C CA . ALA A 1 82 ? 23.988 10.779 -25.596 1.00 54.06 82 ALA A CA 1
ATOM 658 C C . ALA A 1 82 ? 23.833 10.285 -24.147 1.00 54.06 82 ALA A C 1
ATOM 660 O O . ALA A 1 82 ? 23.086 10.884 -23.368 1.00 54.06 82 ALA A O 1
ATOM 661 N N . ARG A 1 83 ? 24.462 9.143 -23.828 1.00 59.50 83 ARG A N 1
ATOM 662 C CA . ARG A 1 83 ? 24.226 8.387 -22.586 1.00 59.50 83 ARG A CA 1
ATOM 663 C C . ARG A 1 83 ? 24.211 9.341 -21.378 1.00 59.50 83 ARG A C 1
ATOM 665 O O . ARG A 1 83 ? 25.179 10.080 -21.206 1.00 59.50 83 ARG A O 1
ATOM 672 N N . PRO A 1 84 ? 23.160 9.346 -20.533 1.00 56.19 84 PRO A N 1
ATOM 673 C CA . PRO A 1 84 ? 22.894 10.429 -19.575 1.00 56.19 84 PRO A CA 1
ATOM 674 C C . PRO A 1 84 ? 23.826 10.463 -18.342 1.00 56.19 84 PRO A C 1
ATOM 676 O O . PRO A 1 84 ? 23.455 11.011 -17.298 1.00 56.19 84 PRO A O 1
ATOM 679 N N . GLY A 1 85 ? 25.021 9.881 -18.431 1.00 66.44 85 GLY A N 1
ATOM 680 C CA . GLY A 1 85 ? 25.999 9.768 -17.351 1.00 66.44 85 GLY A CA 1
ATOM 681 C C . GLY A 1 85 ? 26.686 8.397 -17.316 1.00 66.44 85 GLY A C 1
ATOM 682 O O . GLY A 1 85 ? 26.483 7.588 -18.228 1.00 66.44 85 GLY A O 1
ATOM 683 N N . PRO A 1 86 ? 27.500 8.127 -16.278 1.00 76.19 86 PRO A N 1
ATOM 684 C CA . PRO A 1 86 ? 28.097 6.812 -16.072 1.00 76.19 86 PRO A CA 1
ATOM 685 C C . PRO A 1 86 ? 27.007 5.756 -15.851 1.00 76.19 86 PRO A C 1
ATOM 687 O O . PRO A 1 86 ? 25.994 6.024 -15.201 1.00 76.19 86 PRO A O 1
ATOM 690 N N . LEU A 1 87 ? 27.216 4.568 -16.419 1.00 84.12 87 LEU A N 1
ATOM 691 C CA . LEU A 1 87 ? 26.368 3.406 -16.170 1.00 84.12 87 LEU A CA 1
ATOM 692 C C . LEU A 1 87 ? 26.729 2.780 -14.818 1.00 84.12 87 LEU A C 1
ATOM 694 O O . LEU A 1 87 ? 27.883 2.834 -14.394 1.00 84.12 87 LEU A O 1
ATOM 698 N N . GLU A 1 88 ? 25.743 2.172 -14.171 1.00 87.81 88 GLU A N 1
ATOM 699 C CA . GLU A 1 88 ? 25.945 1.275 -13.036 1.00 87.81 88 GLU A CA 1
ATOM 700 C C . GLU A 1 88 ? 26.083 -0.169 -13.523 1.00 87.81 88 GLU A C 1
ATOM 702 O O . GLU A 1 88 ? 25.442 -0.582 -14.490 1.00 87.81 88 GLU A O 1
ATOM 707 N N . GLU A 1 89 ? 26.917 -0.941 -12.832 1.00 87.94 89 GLU A N 1
ATOM 708 C CA . GLU A 1 89 ? 27.086 -2.378 -13.045 1.00 87.94 89 GLU A CA 1
ATOM 709 C C . GLU A 1 89 ? 26.525 -3.160 -11.850 1.00 87.94 89 GLU A C 1
ATOM 711 O O . GLU A 1 89 ? 26.513 -2.694 -10.703 1.00 87.94 89 GLU A O 1
ATOM 716 N N . GLY A 1 90 ? 26.094 -4.394 -12.107 1.00 84.19 90 GLY A N 1
ATOM 717 C CA . GLY A 1 90 ? 25.593 -5.296 -11.072 1.00 84.19 90 GLY A CA 1
ATOM 718 C C . GLY A 1 90 ? 24.064 -5.302 -10.913 1.00 84.19 90 GLY A C 1
ATOM 719 O O . GLY A 1 90 ? 23.343 -4.938 -11.840 1.00 84.19 90 GLY A O 1
ATOM 720 N N . PRO A 1 91 ? 23.547 -5.847 -9.795 1.00 83.31 91 PRO A N 1
ATOM 721 C CA . PRO A 1 91 ? 22.124 -6.156 -9.630 1.00 83.31 91 PRO A CA 1
ATOM 722 C C . PRO A 1 91 ? 21.255 -4.912 -9.399 1.00 83.31 91 PRO A C 1
ATOM 724 O O . PRO A 1 91 ? 21.773 -3.853 -9.059 1.00 83.31 91 PRO A O 1
ATOM 727 N N . ASP A 1 92 ? 19.929 -5.083 -9.509 1.00 79.19 92 ASP A N 1
ATOM 728 C CA . ASP A 1 92 ? 18.923 -4.056 -9.200 1.00 79.19 92 ASP A CA 1
ATOM 729 C C . ASP A 1 92 ? 19.196 -3.381 -7.847 1.00 79.19 92 ASP A C 1
ATOM 731 O O . ASP A 1 92 ? 19.282 -4.048 -6.810 1.00 79.19 92 ASP A O 1
ATOM 735 N N . ARG A 1 93 ? 19.249 -2.046 -7.850 1.00 75.12 93 ARG A N 1
ATOM 736 C CA . ARG A 1 93 ? 19.306 -1.218 -6.630 1.00 75.12 93 ARG A CA 1
ATOM 737 C C . ARG A 1 93 ? 18.072 -0.327 -6.456 1.00 75.12 93 ARG A C 1
ATOM 739 O O . ARG A 1 93 ? 17.883 0.252 -5.390 1.00 75.12 93 ARG A O 1
ATOM 746 N N . GLY A 1 94 ? 17.233 -0.225 -7.490 1.00 80.00 94 GLY A N 1
ATOM 747 C CA . GLY A 1 94 ? 16.012 0.580 -7.507 1.00 80.00 94 GLY A CA 1
ATOM 748 C C . GLY A 1 94 ? 14.735 -0.201 -7.177 1.00 80.00 94 GLY A C 1
ATOM 749 O O . GLY A 1 94 ? 14.733 -1.420 -6.992 1.00 80.00 94 GLY A O 1
ATOM 750 N N . ARG A 1 95 ? 13.608 0.519 -7.140 1.00 86.69 95 ARG A N 1
ATOM 751 C CA . ARG A 1 95 ? 12.251 -0.044 -7.053 1.00 86.69 95 ARG A CA 1
ATOM 752 C C . ARG A 1 95 ? 11.322 0.719 -7.992 1.00 86.69 95 ARG A C 1
ATOM 754 O O . ARG A 1 95 ? 11.391 1.940 -8.056 1.00 86.69 95 ARG A O 1
ATOM 761 N N . LEU A 1 96 ? 10.460 -0.014 -8.695 1.00 88.62 96 LEU A N 1
ATOM 762 C CA . LEU A 1 96 ? 9.417 0.559 -9.555 1.00 88.62 96 LEU A CA 1
ATOM 763 C C . LEU A 1 96 ? 8.056 0.603 -8.867 1.00 88.62 96 LEU A C 1
ATOM 765 O O . LEU A 1 96 ? 7.296 1.542 -9.066 1.00 88.62 96 LEU A O 1
ATOM 769 N N . TRP A 1 97 ? 7.745 -0.414 -8.065 1.00 90.38 97 TRP A N 1
ATOM 770 C CA . TRP A 1 97 ? 6.524 -0.441 -7.278 1.00 90.38 97 TRP A CA 1
ATOM 771 C C . TRP A 1 97 ? 6.561 0.641 -6.190 1.00 90.38 97 TRP A C 1
ATOM 773 O O . TRP A 1 97 ? 7.599 0.907 -5.582 1.00 90.38 97 TRP A O 1
ATOM 783 N N . GLU A 1 98 ? 5.396 1.213 -5.908 1.00 90.38 98 GLU A N 1
ATOM 784 C CA . GLU A 1 98 ? 5.196 2.231 -4.875 1.00 90.38 98 GLU A CA 1
ATOM 785 C C . GLU A 1 98 ? 4.085 1.765 -3.903 1.00 90.38 98 GLU A C 1
ATOM 787 O O . GLU A 1 98 ? 3.195 0.997 -4.318 1.00 90.38 98 GLU A O 1
ATOM 792 N N . PRO A 1 99 ? 4.128 2.157 -2.609 1.00 93.50 99 PRO A N 1
ATOM 793 C CA . PRO A 1 99 ? 3.003 1.966 -1.686 1.00 93.50 99 PRO A CA 1
ATOM 794 C C . PRO A 1 99 ? 1.801 2.831 -2.106 1.00 93.50 99 PRO A C 1
ATOM 796 O O . PRO A 1 99 ? 1.855 3.537 -3.112 1.00 93.50 99 PRO A O 1
ATOM 799 N N . SER A 1 100 ? 0.710 2.802 -1.334 1.00 92.81 100 SER A N 1
ATOM 800 C CA . SER A 1 100 ? -0.363 3.788 -1.523 1.00 92.81 100 SER A CA 1
ATOM 801 C C . SER A 1 100 ? 0.196 5.223 -1.435 1.00 92.81 100 SER A C 1
ATOM 803 O O . SER A 1 100 ? 0.972 5.492 -0.509 1.00 92.81 100 SER A O 1
ATOM 805 N N . PRO A 1 101 ? -0.197 6.151 -2.335 1.00 92.50 101 PRO A N 1
ATOM 806 C CA . PRO A 1 101 ? 0.263 7.539 -2.304 1.00 92.50 101 PRO A CA 1
ATOM 807 C C . PRO A 1 101 ? 0.043 8.216 -0.951 1.00 92.50 101 PRO A C 1
ATOM 809 O O . PRO A 1 101 ? 0.961 8.833 -0.418 1.00 92.50 101 PRO A O 1
ATOM 812 N N . PHE A 1 102 ? -1.133 8.023 -0.345 1.00 95.94 102 PHE A N 1
ATOM 813 C CA . PHE A 1 102 ? -1.425 8.588 0.971 1.00 95.94 102 PHE A CA 1
ATOM 814 C C . PHE A 1 102 ? -0.524 8.007 2.064 1.00 95.94 102 PHE A C 1
ATOM 816 O O . PHE A 1 102 ? -0.053 8.746 2.921 1.00 95.94 102 PHE A O 1
ATOM 823 N N . LEU A 1 103 ? -0.202 6.706 2.008 1.00 97.25 103 LEU A N 1
ATOM 824 C CA . LEU A 1 103 ? 0.748 6.114 2.954 1.00 97.25 103 LEU A CA 1
ATOM 825 C C . LEU A 1 103 ? 2.143 6.729 2.810 1.00 97.25 103 LEU A C 1
ATOM 827 O O . LEU A 1 103 ? 2.782 7.001 3.822 1.00 97.25 103 LEU A O 1
ATOM 831 N N . ALA A 1 104 ? 2.621 6.928 1.577 1.00 94.69 104 ALA A N 1
ATOM 832 C CA . ALA A 1 104 ? 3.916 7.561 1.326 1.00 94.69 104 ALA A CA 1
ATOM 833 C C . ALA A 1 104 ? 3.955 9.008 1.837 1.00 94.69 104 ALA A C 1
ATOM 835 O O . ALA A 1 104 ? 4.955 9.421 2.419 1.00 94.69 104 ALA A O 1
ATOM 836 N N . GLU A 1 105 ? 2.864 9.749 1.647 1.00 95.00 105 GLU A N 1
ATOM 837 C CA . GLU A 1 105 ? 2.700 11.128 2.106 1.00 95.00 105 GLU A CA 1
ATOM 838 C C . GLU A 1 105 ? 2.766 11.236 3.633 1.00 95.00 105 GLU A C 1
ATOM 840 O O . GLU A 1 105 ? 3.533 12.038 4.162 1.00 95.00 105 GLU A O 1
ATOM 845 N N . VAL A 1 106 ? 2.019 10.393 4.356 1.00 97.31 106 VAL A N 1
ATOM 846 C CA . VAL A 1 106 ? 1.977 10.457 5.825 1.00 97.31 106 VAL A CA 1
ATOM 847 C C . VAL A 1 106 ? 3.107 9.688 6.508 1.00 97.31 106 VAL A C 1
ATOM 849 O O . VAL A 1 106 ? 3.284 9.811 7.720 1.00 97.31 106 VAL A O 1
ATOM 852 N N . ALA A 1 107 ? 3.898 8.915 5.757 1.00 95.12 107 ALA A N 1
ATOM 853 C CA . ALA A 1 107 ? 4.988 8.090 6.273 1.00 95.12 107 ALA A CA 1
ATOM 854 C C . ALA A 1 107 ? 5.930 8.816 7.255 1.00 95.12 107 ALA A C 1
ATOM 856 O O . ALA A 1 107 ? 6.245 8.210 8.288 1.00 95.12 107 ALA A O 1
ATOM 857 N N . PRO A 1 108 ? 6.363 10.073 7.014 1.00 93.38 108 PRO A N 1
ATOM 858 C CA . PRO A 1 108 ? 7.234 10.801 7.938 1.00 93.38 108 PRO A CA 1
ATOM 859 C C . PRO A 1 108 ? 6.661 10.971 9.354 1.00 93.38 108 PRO A C 1
ATOM 861 O O . PRO A 1 108 ? 7.431 11.096 10.299 1.00 93.38 108 PRO A O 1
ATOM 864 N N . HIS A 1 109 ? 5.335 10.919 9.515 1.00 92.50 109 HIS A N 1
ATOM 865 C CA . HIS A 1 109 ? 4.649 11.049 10.805 1.00 92.50 109 HIS A CA 1
ATOM 866 C C . HIS A 1 109 ? 4.452 9.713 11.539 1.00 92.50 109 HIS A C 1
ATOM 868 O O . HIS A 1 109 ? 3.940 9.698 12.660 1.00 92.50 109 HIS A O 1
ATOM 874 N N . LEU A 1 110 ? 4.812 8.585 10.917 1.00 94.81 110 LEU A N 1
ATOM 875 C CA . LEU A 1 110 ? 4.592 7.256 11.488 1.00 94.81 110 LEU A CA 1
ATOM 876 C C . LEU A 1 110 ? 5.753 6.836 12.404 1.00 94.81 110 LEU A C 1
ATOM 878 O O . LEU A 1 110 ? 6.914 6.971 11.998 1.00 94.81 110 LEU A O 1
ATOM 882 N N . PRO A 1 111 ? 5.465 6.230 13.572 1.00 91.69 111 PRO A N 1
ATOM 883 C CA . PRO A 1 111 ? 6.476 5.592 14.406 1.00 91.69 111 PRO A CA 1
ATOM 884 C C . PRO A 1 111 ? 7.306 4.554 13.637 1.00 91.69 111 PRO A C 1
ATOM 886 O O . PRO A 1 111 ? 6.776 3.707 12.911 1.00 91.69 111 PRO A O 1
ATOM 889 N N . VAL A 1 112 ? 8.626 4.587 13.838 1.00 84.50 112 VAL A N 1
ATOM 890 C CA . VAL A 1 112 ? 9.564 3.610 13.252 1.00 84.50 112 VAL A CA 1
ATOM 891 C C . VAL A 1 112 ? 9.823 2.406 14.166 1.00 84.50 112 VAL A C 1
ATOM 893 O O . VAL A 1 112 ? 10.315 1.387 13.694 1.00 84.50 112 VAL A O 1
ATOM 896 N N . GLN A 1 113 ? 9.450 2.493 15.445 1.00 87.50 113 GLN A N 1
ATOM 897 C CA . GLN A 1 113 ? 9.557 1.407 16.428 1.00 87.50 113 GLN A CA 1
ATOM 898 C C . GLN A 1 113 ? 8.189 0.761 16.703 1.00 87.50 113 GLN A C 1
ATOM 900 O O . GLN A 1 113 ? 7.148 1.361 16.437 1.00 87.50 113 GLN A O 1
ATOM 905 N N . GLY A 1 114 ? 8.197 -0.456 17.256 1.00 91.19 114 GLY A N 1
ATOM 906 C CA . GLY A 1 114 ? 6.990 -1.209 17.629 1.00 91.19 114 GLY A CA 1
ATOM 907 C C . GLY A 1 114 ? 6.368 -2.017 16.485 1.00 91.19 114 GLY A C 1
ATOM 908 O O . GLY A 1 114 ? 6.792 -1.933 15.336 1.00 91.19 114 GLY A O 1
ATOM 909 N N . ASP A 1 115 ? 5.368 -2.849 16.765 1.00 95.12 115 ASP A N 1
ATOM 910 C CA . ASP A 1 115 ? 4.745 -3.688 15.731 1.00 95.12 115 ASP A CA 1
ATOM 911 C C . ASP A 1 115 ? 3.862 -2.858 14.774 1.00 95.12 115 ASP A C 1
ATOM 913 O O . ASP A 1 115 ? 3.212 -1.895 15.189 1.00 95.12 115 ASP A O 1
ATOM 917 N N . VAL A 1 116 ? 3.811 -3.255 13.497 1.00 97.62 116 VAL A N 1
ATOM 918 C CA . VAL A 1 116 ? 2.819 -2.788 12.506 1.00 97.62 116 VAL A CA 1
ATOM 919 C C . VAL A 1 116 ? 1.899 -3.937 12.127 1.00 97.62 116 VAL A C 1
ATOM 921 O O . VAL A 1 116 ? 2.375 -5.057 11.940 1.00 97.62 116 VAL A O 1
ATOM 924 N N . VAL A 1 117 ? 0.625 -3.647 11.873 1.00 98.62 117 VAL A N 1
ATOM 925 C CA . VAL A 1 117 ? -0.233 -4.539 11.083 1.00 98.62 117 VAL A CA 1
ATOM 926 C C . VAL A 1 117 ? -0.850 -3.815 9.882 1.00 98.62 117 VAL A C 1
ATOM 928 O O . VAL A 1 117 ? -1.384 -2.721 10.013 1.00 98.62 117 VAL A O 1
ATOM 931 N N . ASP A 1 118 ? -0.763 -4.440 8.711 1.00 98.75 118 ASP A N 1
ATOM 932 C CA . ASP A 1 118 ? -1.404 -4.044 7.457 1.00 98.75 118 ASP A CA 1
ATOM 933 C C . ASP A 1 118 ? -2.581 -4.992 7.203 1.00 98.75 118 ASP A C 1
ATOM 935 O O . ASP A 1 118 ? -2.396 -6.180 6.918 1.00 98.75 118 ASP A O 1
ATOM 939 N N . LEU A 1 119 ? -3.794 -4.482 7.403 1.00 98.75 119 LEU A N 1
ATOM 940 C CA . LEU A 1 119 ? -5.053 -5.215 7.314 1.00 98.75 119 LEU A CA 1
ATOM 941 C C . LEU A 1 119 ? -5.550 -5.233 5.868 1.00 98.75 119 LEU A C 1
ATOM 943 O O . LEU A 1 119 ? -5.561 -4.195 5.208 1.00 98.75 119 LEU A O 1
ATOM 947 N N . ALA A 1 120 ? -5.981 -6.409 5.401 1.00 98.06 120 ALA A N 1
ATOM 948 C CA . ALA A 1 120 ? -6.318 -6.655 3.996 1.00 98.06 120 ALA A CA 1
ATOM 949 C C . ALA A 1 120 ? -5.176 -6.207 3.062 1.00 98.06 120 ALA A C 1
ATOM 951 O O . ALA A 1 120 ? -5.357 -5.424 2.130 1.00 98.06 120 ALA A O 1
ATOM 952 N N . CYS A 1 121 ? -3.959 -6.674 3.364 1.00 97.69 121 CYS A N 1
ATOM 953 C CA . CYS A 1 121 ? -2.720 -6.151 2.782 1.00 97.69 121 CYS A CA 1
ATOM 954 C C . CYS A 1 121 ? -2.562 -6.425 1.275 1.00 97.69 121 CYS A C 1
ATOM 956 O O . CYS A 1 121 ? -1.650 -5.889 0.630 1.00 97.69 121 CYS A O 1
ATOM 958 N N . GLY A 1 122 ? -3.398 -7.291 0.698 1.00 95.88 122 GLY A N 1
ATOM 959 C CA . GLY A 1 122 ? -3.342 -7.697 -0.694 1.00 95.88 122 GLY A CA 1
ATOM 960 C C . GLY A 1 122 ? -1.968 -8.250 -1.069 1.00 95.88 122 GLY A C 1
ATOM 961 O O . GLY A 1 122 ? -1.444 -9.185 -0.463 1.00 95.88 122 GLY A O 1
ATOM 962 N N . SER A 1 123 ? -1.358 -7.667 -2.103 1.00 94.19 123 SER A N 1
ATOM 963 C CA . SER A 1 123 ? -0.011 -8.038 -2.551 1.00 94.19 123 SER A CA 1
ATOM 964 C C . SER A 1 123 ? 1.113 -7.427 -1.699 1.00 94.19 123 SER A C 1
ATOM 966 O O . SER A 1 123 ? 2.277 -7.522 -2.082 1.00 94.19 123 SER A O 1
ATOM 968 N N . GLY A 1 124 ? 0.795 -6.777 -0.575 1.00 95.50 124 GLY A N 1
ATOM 969 C CA . GLY A 1 124 ? 1.744 -6.402 0.474 1.00 95.50 124 GLY A CA 1
ATOM 970 C C . GLY A 1 124 ? 2.644 -5.199 0.190 1.00 95.50 124 GLY A C 1
ATOM 971 O O . GLY A 1 124 ? 3.674 -5.073 0.846 1.00 95.50 124 GLY A O 1
ATOM 972 N N . ARG A 1 125 ? 2.312 -4.316 -0.765 1.00 95.12 125 ARG A N 1
ATOM 973 C CA . ARG A 1 125 ? 3.147 -3.132 -1.081 1.00 95.12 125 ARG A CA 1
ATOM 974 C C . ARG A 1 125 ? 3.332 -2.208 0.124 1.00 95.12 125 ARG A C 1
ATOM 976 O O . ARG A 1 125 ? 4.453 -1.794 0.400 1.00 95.12 125 ARG A O 1
ATOM 983 N N . ASN A 1 126 ? 2.259 -1.950 0.869 1.00 96.88 126 ASN A N 1
ATOM 984 C CA . ASN A 1 126 ? 2.293 -1.124 2.076 1.00 96.88 126 ASN A CA 1
ATOM 985 C C . ASN A 1 126 ? 3.118 -1.794 3.185 1.00 96.88 126 ASN A C 1
ATOM 987 O O . ASN A 1 126 ? 4.078 -1.199 3.671 1.00 96.88 126 ASN A O 1
ATOM 991 N N . ALA A 1 127 ? 2.825 -3.059 3.508 1.00 97.19 127 ALA A N 1
ATOM 992 C CA . ALA A 1 127 ? 3.613 -3.839 4.463 1.00 97.19 127 ALA A CA 1
ATOM 993 C C . ALA A 1 127 ? 5.120 -3.884 4.127 1.00 97.19 127 ALA A C 1
ATOM 995 O O . ALA A 1 127 ? 5.960 -3.653 4.997 1.00 97.19 127 ALA A O 1
ATOM 996 N N . VAL A 1 128 ? 5.493 -4.147 2.867 1.00 95.69 128 VAL A N 1
ATOM 997 C CA . VAL A 1 128 ? 6.909 -4.177 2.455 1.00 95.69 128 VAL A CA 1
ATOM 998 C C . VAL A 1 128 ? 7.537 -2.788 2.544 1.00 95.69 128 VAL A C 1
ATOM 1000 O O . VAL A 1 128 ? 8.656 -2.672 3.035 1.00 95.69 128 VAL A O 1
ATOM 1003 N N . TYR A 1 129 ? 6.830 -1.733 2.135 1.00 95.25 129 TYR A N 1
ATOM 1004 C CA . TYR A 1 129 ? 7.308 -0.355 2.263 1.00 95.25 129 TYR A CA 1
ATOM 1005 C C . TYR A 1 129 ? 7.602 0.030 3.718 1.00 95.25 129 TYR A C 1
ATOM 1007 O O . TYR A 1 129 ? 8.674 0.561 4.010 1.00 95.25 129 TYR A O 1
ATOM 1015 N N . LEU A 1 130 ? 6.692 -0.291 4.642 1.00 95.00 130 LEU A N 1
ATOM 1016 C CA . LEU A 1 130 ? 6.884 -0.041 6.072 1.00 95.00 130 LEU A CA 1
ATOM 1017 C C . LEU A 1 130 ? 8.054 -0.857 6.637 1.00 95.00 130 LEU A C 1
ATOM 1019 O O . LEU A 1 130 ? 8.831 -0.338 7.436 1.00 95.00 130 LEU A O 1
ATOM 1023 N N . GLY A 1 131 ? 8.233 -2.098 6.177 1.00 93.44 131 GLY A N 1
ATOM 1024 C CA . GLY A 1 131 ? 9.388 -2.921 6.535 1.00 93.44 131 GLY A CA 1
ATOM 1025 C C . GLY A 1 131 ? 10.719 -2.317 6.084 1.00 93.44 131 GLY A C 1
ATOM 1026 O O . GLY A 1 131 ? 11.664 -2.267 6.867 1.00 93.44 131 GLY A O 1
ATOM 1027 N N . LEU A 1 132 ? 10.788 -1.812 4.849 1.00 90.12 132 LEU A N 1
ATOM 1028 C CA . LEU A 1 132 ? 11.987 -1.157 4.315 1.00 90.12 132 LEU A CA 1
ATOM 1029 C C . LEU A 1 132 ? 12.320 0.127 5.072 1.00 90.12 132 LEU A C 1
ATOM 1031 O O . LEU A 1 132 ? 13.453 0.293 5.505 1.00 90.12 132 LEU A O 1
ATOM 1035 N N . ARG A 1 133 ? 11.323 0.983 5.331 1.00 89.50 133 ARG A N 1
ATOM 1036 C CA . ARG A 1 133 ? 11.526 2.209 6.118 1.00 89.50 133 ARG A CA 1
ATOM 1037 C C . ARG A 1 133 ? 12.135 1.941 7.489 1.00 89.50 133 ARG A C 1
ATOM 1039 O O . ARG A 1 133 ? 12.936 2.733 7.974 1.00 89.50 133 ARG A O 1
ATOM 1046 N N . ARG A 1 134 ? 11.745 0.836 8.123 1.00 85.44 134 ARG A N 1
ATOM 1047 C CA . ARG A 1 134 ? 12.300 0.431 9.418 1.00 85.44 134 ARG A CA 1
ATOM 1048 C C . ARG A 1 134 ? 13.745 0.001 9.297 1.00 85.44 134 ARG A C 1
ATOM 1050 O O . ARG A 1 134 ? 14.556 0.437 10.098 1.00 85.44 134 ARG A O 1
ATOM 1057 N 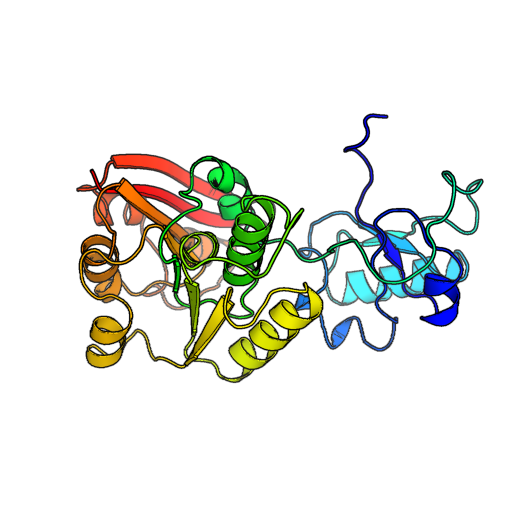N . MET A 1 135 ? 14.065 -0.799 8.283 1.00 81.25 135 MET A N 1
ATOM 1058 C CA . MET A 1 135 ? 15.444 -1.200 8.001 1.00 81.25 135 MET A CA 1
ATOM 1059 C C . MET A 1 135 ? 16.344 0.012 7.736 1.00 81.25 135 MET A C 1
ATOM 1061 O O . MET A 1 135 ? 17.441 0.060 8.277 1.00 81.25 135 MET A O 1
ATOM 1065 N N . ASP A 1 136 ? 15.855 1.006 6.990 1.00 81.31 136 ASP A N 1
ATOM 1066 C CA . ASP A 1 136 ? 16.583 2.253 6.711 1.00 81.31 136 ASP A CA 1
ATOM 1067 C C . ASP A 1 136 ? 16.765 3.132 7.966 1.00 81.31 136 ASP A C 1
ATOM 1069 O O . ASP A 1 136 ? 17.673 3.958 8.022 1.00 81.31 136 ASP A O 1
ATOM 1073 N N . SER A 1 137 ? 15.900 2.962 8.974 1.00 73.38 137 SER A N 1
ATOM 1074 C CA . SER A 1 137 ? 15.942 3.708 10.241 1.00 73.38 137 SER A CA 1
ATOM 1075 C C . SER A 1 137 ? 16.790 3.024 11.321 1.00 73.38 137 SER A C 1
ATOM 1077 O O . SER A 1 137 ? 17.043 3.627 12.365 1.00 73.38 137 SER A O 1
ATOM 1079 N N . LEU A 1 138 ? 17.204 1.768 11.111 1.00 64.75 138 LEU A N 1
ATOM 1080 C CA . LEU A 1 138 ? 18.096 1.054 12.024 1.00 64.75 138 LEU A CA 1
ATOM 1081 C C . LEU A 1 138 ? 19.551 1.486 11.767 1.00 64.75 138 LEU A C 1
ATOM 1083 O O . LEU A 1 138 ? 19.936 1.682 10.612 1.00 64.75 138 LEU A O 1
ATOM 1087 N N . PRO A 1 139 ? 20.386 1.631 12.812 1.00 56.28 139 PRO A N 1
ATOM 1088 C CA . PRO A 1 139 ? 21.802 1.924 12.625 1.00 56.28 139 PRO A CA 1
ATOM 1089 C C . PRO A 1 139 ? 22.466 0.842 11.755 1.00 56.28 139 PRO A C 1
ATOM 1091 O O . PRO A 1 139 ? 22.263 -0.355 11.956 1.00 56.28 139 PRO A O 1
ATOM 1094 N N . SER A 1 140 ? 23.249 1.276 10.761 1.00 47.69 140 SER A N 1
ATOM 1095 C CA . SER A 1 140 ? 23.991 0.384 9.859 1.00 47.69 140 SER A CA 1
ATOM 1096 C C . SER A 1 140 ? 24.929 -0.529 10.665 1.00 47.69 140 SER A C 1
ATOM 1098 O O . SER A 1 140 ? 25.575 -0.031 11.592 1.00 47.69 140 SER A O 1
ATOM 1100 N N . PRO A 1 141 ? 25.057 -1.830 10.331 1.00 49.06 141 PRO A N 1
ATOM 1101 C CA . PRO A 1 141 ? 25.903 -2.768 11.061 1.00 49.06 141 PRO A CA 1
ATOM 1102 C C . PRO A 1 141 ? 27.384 -2.506 10.755 1.00 49.06 141 PRO A C 1
ATOM 1104 O O . PRO A 1 141 ? 28.057 -3.272 10.068 1.00 49.06 141 PRO A O 1
ATOM 1107 N N . ALA A 1 142 ? 27.920 -1.407 11.274 1.00 45.06 142 ALA A N 1
ATOM 1108 C CA . ALA A 1 142 ? 29.344 -1.240 11.480 1.00 45.06 142 ALA A CA 1
ATOM 1109 C C . ALA A 1 142 ? 29.670 -1.757 12.890 1.00 45.06 142 ALA A C 1
ATOM 1111 O O . ALA A 1 142 ? 29.740 -0.971 13.830 1.00 45.06 142 ALA A O 1
ATOM 1112 N N . ARG A 1 143 ? 29.903 -3.077 12.972 1.00 42.84 143 ARG A N 1
ATOM 1113 C CA . ARG A 1 143 ? 30.387 -3.907 14.105 1.00 42.84 143 ARG A CA 1
ATOM 1114 C C . ARG A 1 143 ? 29.336 -4.850 14.709 1.00 42.84 143 ARG A C 1
ATOM 1116 O O . ARG A 1 143 ? 28.341 -4.418 15.267 1.00 42.84 143 ARG A O 1
ATOM 1123 N N . ASP A 1 144 ? 29.683 -6.136 14.621 1.00 47.59 144 ASP A N 1
ATOM 1124 C CA . ASP A 1 144 ? 29.154 -7.311 15.322 1.00 47.59 144 ASP A CA 1
ATOM 1125 C C . ASP A 1 144 ? 27.673 -7.693 15.158 1.00 47.59 144 ASP A C 1
ATOM 1127 O O . ASP A 1 144 ? 26.840 -6.959 14.638 1.00 47.59 144 ASP A O 1
ATOM 1131 N N . LYS A 1 145 ? 27.391 -8.961 15.503 1.00 44.41 145 LYS A N 1
ATOM 1132 C CA . LYS A 1 145 ? 26.072 -9.608 15.412 1.00 44.41 145 LYS A CA 1
ATOM 1133 C C . LYS A 1 145 ? 24.977 -8.696 15.987 1.00 44.41 145 LYS A C 1
ATOM 1135 O O . LYS A 1 145 ? 25.197 -8.138 17.060 1.00 44.41 145 LYS A O 1
ATOM 1140 N N . PRO A 1 146 ? 23.791 -8.638 15.349 1.00 48.53 146 PRO A N 1
ATOM 1141 C CA . PRO A 1 146 ? 22.679 -7.834 15.842 1.00 48.53 146 PRO A CA 1
ATOM 1142 C C . PRO A 1 146 ? 22.382 -8.181 17.302 1.00 48.53 146 PRO A C 1
ATOM 1144 O O . PRO A 1 146 ? 22.224 -9.352 17.664 1.00 48.53 146 PRO A O 1
ATOM 1147 N N . THR A 1 147 ? 22.342 -7.152 18.138 1.00 47.56 147 THR A N 1
ATOM 1148 C CA . THR A 1 147 ? 21.990 -7.242 19.551 1.00 47.56 147 THR A CA 1
ATOM 1149 C C . THR A 1 147 ? 20.472 -7.367 19.709 1.00 47.56 147 THR A C 1
ATOM 1151 O O . THR A 1 147 ? 19.702 -7.058 18.799 1.00 47.56 147 THR A O 1
ATOM 1154 N N . ALA A 1 148 ? 20.000 -7.800 20.882 1.00 44.12 148 ALA A N 1
ATOM 1155 C CA . ALA A 1 148 ? 18.564 -7.861 21.178 1.00 44.12 148 ALA A CA 1
ATOM 1156 C C . ALA A 1 148 ? 17.856 -6.492 21.052 1.00 44.12 148 ALA A C 1
ATOM 1158 O O . ALA A 1 148 ? 16.647 -6.441 20.843 1.00 44.12 148 ALA A O 1
ATOM 1159 N N . THR A 1 149 ? 18.610 -5.394 21.127 1.00 41.53 149 THR A N 1
ATOM 1160 C CA . THR A 1 149 ? 18.128 -4.016 20.977 1.00 41.53 149 THR A CA 1
ATOM 1161 C C . THR A 1 149 ? 17.961 -3.612 19.505 1.00 41.53 149 THR A C 1
ATOM 1163 O O . THR A 1 149 ? 17.058 -2.844 19.191 1.00 41.53 149 THR A O 1
ATOM 1166 N N . ASP A 1 150 ? 18.727 -4.198 18.576 1.00 46.03 150 ASP A N 1
ATOM 1167 C CA . ASP A 1 150 ? 18.546 -4.004 17.121 1.00 46.03 150 ASP A CA 1
ATOM 1168 C C . ASP A 1 150 ? 17.254 -4.670 16.607 1.00 46.03 150 ASP A C 1
ATOM 1170 O O . ASP A 1 150 ? 16.711 -4.322 15.558 1.00 46.03 150 ASP A O 1
ATOM 1174 N N . LEU A 1 151 ? 16.709 -5.606 17.391 1.00 48.69 151 LEU A N 1
ATOM 1175 C CA . LEU A 1 151 ? 15.406 -6.237 17.175 1.00 48.69 151 LEU A CA 1
ATOM 1176 C C . LEU A 1 151 ? 14.227 -5.382 17.689 1.00 48.69 151 LEU A C 1
ATOM 1178 O O . LEU A 1 151 ? 13.075 -5.784 17.525 1.00 48.69 151 LEU A O 1
ATOM 1182 N N . ALA A 1 152 ? 14.477 -4.191 18.256 1.00 51.88 152 ALA A N 1
ATOM 1183 C CA . ALA A 1 152 ? 13.435 -3.271 18.733 1.00 51.88 152 ALA A CA 1
ATOM 1184 C C . ALA A 1 152 ? 12.621 -2.596 17.604 1.00 51.88 152 ALA A C 1
ATOM 1186 O O . ALA A 1 152 ? 11.608 -1.947 17.871 1.00 51.88 152 ALA A O 1
ATOM 1187 N N . GLY A 1 153 ? 13.012 -2.777 16.334 1.00 64.50 153 GLY A N 1
ATOM 1188 C CA . GLY A 1 153 ? 12.306 -2.241 15.158 1.00 64.50 153 GLY A CA 1
ATOM 1189 C C . GLY A 1 153 ? 10.894 -2.804 14.920 1.00 64.50 153 GLY A C 1
ATOM 1190 O O . GLY A 1 153 ? 10.190 -2.322 14.032 1.00 64.50 153 GLY A O 1
ATOM 1191 N N . GLY A 1 154 ? 10.470 -3.799 15.711 1.00 81.50 154 GLY A N 1
ATOM 1192 C CA . GLY A 1 154 ? 9.151 -4.431 15.644 1.00 81.50 154 GLY A CA 1
ATOM 1193 C C . GLY A 1 154 ? 8.884 -5.173 14.330 1.00 81.50 154 GLY A C 1
ATOM 1194 O O . GLY A 1 154 ? 9.568 -4.999 13.321 1.00 81.50 154 GLY A O 1
ATOM 1195 N N . THR A 1 155 ? 7.871 -6.035 14.320 1.00 91.94 155 THR A N 1
ATOM 1196 C CA . THR A 1 155 ? 7.510 -6.799 13.114 1.00 91.94 155 THR A CA 1
ATOM 1197 C C . THR A 1 155 ? 6.397 -6.092 12.347 1.00 91.94 155 THR A C 1
ATOM 1199 O O . THR A 1 155 ? 5.470 -5.553 12.948 1.00 91.94 155 THR A O 1
ATOM 1202 N N . VAL A 1 156 ? 6.460 -6.119 11.015 1.00 96.81 156 VAL A N 1
ATOM 1203 C CA . VAL A 1 156 ? 5.338 -5.739 10.149 1.00 96.81 156 VAL A CA 1
ATOM 1204 C C . VAL A 1 156 ? 4.558 -6.989 9.757 1.00 96.81 156 VAL A C 1
ATOM 1206 O O . VAL A 1 156 ? 5.096 -7.882 9.100 1.00 96.81 156 VAL A O 1
ATOM 1209 N N . PHE A 1 157 ? 3.288 -7.059 10.139 1.00 98.06 157 PHE A N 1
ATOM 1210 C CA . PHE A 1 157 ? 2.385 -8.154 9.792 1.00 98.06 157 PHE A CA 1
ATOM 1211 C C . PHE A 1 157 ? 1.440 -7.721 8.673 1.00 98.06 157 PHE A C 1
ATOM 1213 O O . PHE A 1 157 ? 0.661 -6.801 8.858 1.00 98.06 157 PHE A O 1
ATOM 1220 N N . GLY A 1 158 ? 1.473 -8.383 7.521 1.00 98.38 158 GLY A N 1
ATOM 1221 C CA . GLY A 1 158 ? 0.463 -8.225 6.479 1.00 98.38 158 GLY A CA 1
ATOM 1222 C C . GLY A 1 158 ? -0.563 -9.350 6.549 1.00 98.38 158 GLY A C 1
ATOM 1223 O O . GLY A 1 158 ? -0.195 -10.519 6.407 1.00 98.38 158 GLY A O 1
ATOM 1224 N N . ILE A 1 159 ? -1.834 -9.001 6.729 1.00 98.56 159 ILE A N 1
ATOM 1225 C CA . ILE A 1 159 ? -2.933 -9.955 6.902 1.00 98.56 159 ILE A CA 1
ATOM 1226 C C . ILE A 1 159 ? -3.885 -9.873 5.722 1.00 98.56 159 ILE A C 1
ATOM 1228 O O . ILE A 1 159 ? -4.371 -8.796 5.393 1.00 98.56 159 ILE A O 1
ATOM 1232 N N . ASP A 1 160 ? -4.175 -11.016 5.106 1.00 98.62 160 ASP A N 1
ATOM 1233 C CA . ASP A 1 160 ? -5.155 -11.099 4.024 1.00 98.62 160 ASP A CA 1
ATOM 1234 C C . ASP A 1 160 ? -5.839 -12.471 4.002 1.00 98.62 160 ASP A C 1
ATOM 1236 O O . ASP A 1 160 ? -5.271 -13.475 4.436 1.00 98.62 160 ASP A O 1
ATOM 1240 N N . VAL A 1 161 ? -7.056 -12.543 3.471 1.00 98.31 161 VAL A N 1
ATOM 1241 C CA . VAL A 1 161 ? -7.784 -13.809 3.317 1.00 98.31 161 VAL A CA 1
ATOM 1242 C C . VAL A 1 161 ? -7.345 -14.564 2.055 1.00 98.31 161 VAL A C 1
ATOM 1244 O O . VAL A 1 161 ? -7.427 -15.800 2.008 1.00 98.31 161 VAL A O 1
ATOM 1247 N N . LEU A 1 162 ? -6.837 -13.838 1.051 1.00 97.38 162 LEU A N 1
ATOM 1248 C CA . LEU A 1 162 ? -6.525 -14.332 -0.285 1.00 97.38 162 LEU A CA 1
ATOM 1249 C C . LEU A 1 162 ? -5.129 -14.978 -0.333 1.00 97.38 162 LEU A C 1
ATOM 1251 O O . LEU A 1 162 ? -4.106 -14.283 -0.308 1.00 97.38 162 LEU A O 1
ATOM 1255 N N . PRO A 1 163 ? -5.030 -16.314 -0.476 1.00 97.06 163 PRO A N 1
ATOM 1256 C CA . PRO A 1 163 ? -3.737 -16.998 -0.495 1.00 97.06 163 PRO A CA 1
ATOM 1257 C C . PRO A 1 163 ? -2.857 -16.554 -1.672 1.00 97.06 163 PRO A C 1
ATOM 1259 O O . PRO A 1 163 ? -1.633 -16.516 -1.544 1.00 97.06 163 PRO A O 1
ATOM 1262 N N . ASP A 1 164 ? -3.466 -16.203 -2.802 1.00 94.44 164 ASP A N 1
ATOM 1263 C CA . ASP A 1 164 ? -2.789 -15.755 -4.020 1.00 94.44 164 ASP A CA 1
ATOM 1264 C C . ASP A 1 164 ? -2.114 -14.400 -3.816 1.00 94.44 164 ASP A C 1
ATOM 1266 O O . ASP A 1 164 ? -0.927 -14.251 -4.115 1.00 94.44 164 ASP A O 1
ATOM 1270 N N . ALA A 1 165 ? -2.822 -13.458 -3.194 1.00 94.12 165 ALA A N 1
ATOM 1271 C CA . ALA A 1 165 ? -2.287 -12.152 -2.836 1.00 94.12 165 ALA A CA 1
ATOM 1272 C C . ALA A 1 165 ? -1.081 -12.293 -1.890 1.00 94.12 165 ALA A C 1
ATOM 1274 O O . ALA A 1 165 ? -0.007 -11.752 -2.159 1.00 94.12 165 ALA A O 1
ATOM 1275 N N . LEU A 1 166 ? -1.185 -13.160 -0.874 1.00 97.06 166 LEU A N 1
ATOM 1276 C CA . LEU A 1 166 ? -0.082 -13.452 0.047 1.00 97.06 166 LEU A CA 1
ATOM 1277 C C . LEU A 1 166 ? 1.103 -14.170 -0.625 1.00 97.06 166 LEU A C 1
ATOM 1279 O O . LEU A 1 166 ? 2.244 -14.053 -0.161 1.00 97.06 166 LEU A O 1
ATOM 1283 N N . ARG A 1 167 ? 0.890 -14.938 -1.704 1.00 95.38 167 ARG A N 1
ATOM 1284 C CA . ARG A 1 167 ? 2.006 -15.479 -2.504 1.00 95.38 167 ARG A CA 1
ATOM 1285 C C . ARG A 1 167 ? 2.762 -14.349 -3.200 1.00 95.38 167 ARG A C 1
ATOM 1287 O O . ARG A 1 167 ? 3.995 -14.349 -3.146 1.00 95.38 167 ARG A O 1
ATOM 1294 N N . LEU A 1 168 ? 2.051 -13.387 -3.792 1.00 93.12 168 LEU A N 1
ATOM 1295 C CA . LEU A 1 168 ? 2.656 -12.205 -4.416 1.00 93.12 168 LEU A CA 1
ATOM 1296 C C . LEU A 1 168 ? 3.362 -11.326 -3.376 1.00 93.12 168 LEU A C 1
ATOM 1298 O O . LEU A 1 168 ? 4.512 -10.953 -3.588 1.00 93.12 168 LEU A O 1
ATOM 1302 N N . ALA A 1 169 ? 2.758 -11.114 -2.207 1.00 95.00 169 ALA A N 1
ATOM 1303 C CA . ALA A 1 169 ? 3.349 -10.351 -1.108 1.00 95.00 169 ALA A CA 1
ATOM 1304 C C . ALA A 1 169 ? 4.688 -10.933 -0.632 1.00 95.00 169 ALA A C 1
ATOM 1306 O O . ALA A 1 169 ? 5.689 -10.226 -0.490 1.00 95.00 169 ALA A O 1
ATOM 1307 N N . ARG A 1 170 ? 4.767 -12.262 -0.480 1.00 95.19 170 ARG A N 1
ATOM 1308 C CA . ARG A 1 170 ? 6.032 -12.937 -0.143 1.00 95.19 170 ARG A CA 1
ATOM 1309 C C . ARG A 1 170 ? 7.070 -12.834 -1.262 1.00 95.19 170 ARG A C 1
ATOM 1311 O O . ARG A 1 170 ? 8.260 -12.783 -0.956 1.00 95.19 170 ARG A O 1
ATOM 1318 N N . ARG A 1 171 ? 6.659 -12.816 -2.537 1.00 91.69 171 ARG A N 1
ATOM 1319 C CA . ARG A 1 171 ? 7.572 -12.571 -3.670 1.00 91.69 171 ARG A CA 1
ATOM 1320 C C . ARG A 1 171 ? 8.092 -11.136 -3.656 1.00 91.69 171 ARG A C 1
ATOM 1322 O O . ARG A 1 171 ? 9.303 -10.964 -3.725 1.00 91.69 171 ARG A O 1
ATOM 1329 N N . LEU A 1 172 ? 7.213 -10.149 -3.480 1.00 91.56 172 LEU A N 1
ATOM 1330 C CA . LEU A 1 172 ? 7.566 -8.733 -3.375 1.00 91.56 172 LEU A CA 1
ATOM 1331 C C . LEU A 1 172 ? 8.567 -8.483 -2.243 1.00 91.56 172 LEU A C 1
ATOM 1333 O O . LEU A 1 172 ? 9.595 -7.844 -2.459 1.00 91.56 172 LEU A O 1
ATOM 1337 N N . ARG A 1 173 ? 8.313 -9.058 -1.061 1.00 92.19 173 ARG A N 1
ATOM 1338 C CA . ARG A 1 173 ? 9.221 -8.981 0.091 1.00 92.19 173 ARG A CA 1
ATOM 1339 C C . ARG A 1 173 ? 10.623 -9.483 -0.251 1.00 92.19 173 ARG A C 1
ATOM 1341 O O . ARG A 1 173 ? 11.596 -8.787 0.017 1.00 92.19 173 ARG A O 1
ATOM 1348 N N . ARG A 1 174 ? 10.725 -10.674 -0.860 1.00 88.94 174 ARG A N 1
ATOM 1349 C CA . ARG A 1 174 ? 12.014 -11.260 -1.275 1.00 88.94 174 ARG A CA 1
ATOM 1350 C C . ARG A 1 174 ? 12.708 -10.411 -2.338 1.00 88.94 174 ARG A C 1
ATOM 1352 O O . ARG A 1 174 ? 13.893 -10.143 -2.202 1.00 88.94 174 ARG A O 1
ATOM 1359 N N . ALA A 1 175 ? 11.969 -9.971 -3.355 1.00 84.38 175 ALA A N 1
ATOM 1360 C CA . ALA A 1 175 ? 12.491 -9.124 -4.426 1.00 84.38 175 ALA A CA 1
ATOM 1361 C C . ALA A 1 175 ? 12.979 -7.757 -3.917 1.00 84.38 175 ALA A C 1
ATOM 1363 O O . ALA A 1 175 ? 13.854 -7.161 -4.527 1.00 84.38 175 ALA A O 1
ATOM 1364 N N . SER A 1 176 ? 12.442 -7.285 -2.790 1.00 85.44 176 SER A N 1
ATOM 1365 C CA . SER A 1 176 ? 12.832 -6.017 -2.163 1.00 85.44 176 SER A CA 1
ATOM 1366 C C . SER A 1 176 ? 13.948 -6.167 -1.122 1.00 85.44 176 SER A C 1
ATOM 1368 O O . SER A 1 176 ? 14.247 -5.206 -0.425 1.00 85.44 176 SER A O 1
ATOM 1370 N N . GLY A 1 177 ? 14.530 -7.362 -0.955 1.00 84.31 177 GLY A N 1
ATOM 1371 C CA . GLY A 1 177 ? 15.586 -7.607 0.036 1.00 84.31 177 GLY A CA 1
ATOM 1372 C C . GLY A 1 177 ? 15.114 -7.565 1.495 1.00 84.31 177 GLY A C 1
ATOM 1373 O O . GLY A 1 177 ? 15.933 -7.517 2.407 1.00 84.31 177 GLY A O 1
ATOM 1374 N N . CYS A 1 178 ? 13.801 -7.600 1.741 1.00 83.62 178 CYS A N 1
ATOM 1375 C CA . CYS A 1 178 ? 13.255 -7.476 3.085 1.00 83.62 178 CYS A CA 1
ATOM 1376 C C . CYS A 1 178 ? 13.205 -8.843 3.801 1.00 83.62 178 CYS A C 1
ATOM 1378 O O . CYS A 1 178 ? 12.633 -9.828 3.306 1.00 83.62 178 CYS A O 1
ATOM 1380 N N . GLY A 1 179 ? 13.818 -8.920 4.985 1.00 78.88 179 GLY A N 1
ATOM 1381 C CA . GLY A 1 179 ? 13.909 -10.140 5.790 1.00 78.88 179 GLY A CA 1
ATOM 1382 C C . GLY A 1 179 ? 12.542 -10.674 6.234 1.00 78.88 179 GLY A C 1
ATOM 1383 O O . GLY A 1 179 ? 11.589 -9.925 6.434 1.00 78.88 179 GLY A O 1
ATOM 1384 N N . GLY A 1 180 ? 12.425 -11.996 6.404 1.00 74.31 180 GLY A N 1
ATOM 1385 C CA . GLY A 1 180 ? 11.185 -12.621 6.900 1.00 74.31 180 GLY A CA 1
ATOM 1386 C C . GLY A 1 180 ? 10.919 -12.364 8.389 1.00 74.31 180 GLY A C 1
ATOM 1387 O O . GLY A 1 180 ? 9.806 -12.567 8.865 1.00 74.31 180 GLY A O 1
ATOM 1388 N N . SER A 1 181 ? 11.937 -11.924 9.128 1.00 78.62 181 SER A N 1
ATOM 1389 C CA . SER A 1 181 ? 11.804 -11.400 10.488 1.00 78.62 181 SER A CA 1
ATOM 1390 C C . SER A 1 181 ? 11.208 -9.991 10.506 1.00 78.62 181 SER A C 1
ATOM 1392 O O . SER A 1 181 ? 10.489 -9.675 11.441 1.00 78.62 181 SER A O 1
ATOM 1394 N N . THR A 1 182 ? 11.457 -9.185 9.470 1.00 87.62 182 THR A N 1
ATOM 1395 C CA . THR A 1 182 ? 10.978 -7.800 9.362 1.00 87.62 182 THR A CA 1
ATOM 1396 C C . THR A 1 182 ? 9.527 -7.733 8.895 1.00 87.62 182 THR A C 1
ATOM 1398 O O . THR A 1 182 ? 8.723 -7.024 9.491 1.00 87.62 182 THR A O 1
ATOM 1401 N N . VAL A 1 183 ? 9.182 -8.480 7.837 1.00 94.81 183 VAL A N 1
ATOM 1402 C CA . VAL A 1 183 ? 7.827 -8.496 7.264 1.00 94.81 183 VAL A CA 1
ATOM 1403 C C . VAL A 1 183 ? 7.308 -9.928 7.188 1.00 94.81 183 VAL A C 1
ATOM 1405 O O . VAL A 1 183 ? 7.884 -10.785 6.505 1.00 94.81 183 VAL A O 1
ATOM 1408 N N . ARG A 1 184 ? 6.185 -10.180 7.860 1.00 96.62 184 ARG A N 1
ATOM 1409 C CA . ARG A 1 184 ? 5.483 -11.467 7.891 1.00 96.62 184 ARG A CA 1
ATOM 1410 C C . ARG A 1 184 ? 4.120 -11.340 7.237 1.00 96.62 184 ARG A C 1
ATOM 1412 O O . ARG A 1 184 ? 3.481 -10.302 7.317 1.00 96.62 184 ARG A O 1
ATOM 1419 N N . PHE A 1 185 ? 3.702 -12.411 6.573 1.00 98.12 185 PHE A N 1
ATOM 1420 C CA . PHE A 1 185 ? 2.434 -12.470 5.861 1.00 98.12 185 PHE A CA 1
ATOM 1421 C C . PHE A 1 185 ? 1.669 -13.702 6.294 1.00 98.12 185 PHE A C 1
ATOM 1423 O O . PHE A 1 185 ? 2.147 -14.825 6.081 1.00 98.12 185 PHE A O 1
ATOM 1430 N N . ASP A 1 186 ? 0.475 -13.480 6.820 1.00 98.00 186 ASP A N 1
ATOM 1431 C CA . ASP A 1 186 ? -0.367 -14.518 7.387 1.00 98.00 186 ASP A CA 1
ATOM 1432 C C . ASP A 1 186 ? -1.778 -14.449 6.819 1.00 98.00 186 ASP A C 1
ATOM 1434 O O . ASP A 1 186 ? -2.302 -13.384 6.492 1.00 98.00 186 ASP A O 1
ATOM 1438 N N . ARG A 1 187 ? -2.382 -15.630 6.677 1.00 98.44 187 ARG A N 1
ATOM 1439 C CA . ARG A 1 187 ? -3.746 -15.752 6.180 1.00 98.44 187 ARG A CA 1
ATOM 1440 C C . ARG A 1 187 ? -4.723 -15.661 7.338 1.00 98.44 187 ARG A C 1
ATOM 1442 O O . ARG A 1 187 ? -4.632 -16.462 8.269 1.00 98.44 187 ARG A O 1
ATOM 1449 N N . ALA A 1 188 ? -5.675 -14.744 7.248 1.00 98.00 188 ALA A N 1
ATOM 1450 C CA . ALA A 1 188 ? -6.792 -14.675 8.177 1.00 98.00 188 ALA A CA 1
ATOM 1451 C C . ALA A 1 188 ? -8.014 -14.049 7.508 1.00 98.00 188 ALA A C 1
ATOM 1453 O O . ALA A 1 188 ? -7.880 -13.186 6.644 1.00 98.00 188 ALA A O 1
ATOM 1454 N N . ASP A 1 189 ? -9.193 -14.495 7.923 1.00 97.81 189 ASP A N 1
ATOM 1455 C CA . ASP A 1 189 ? -10.452 -13.852 7.571 1.00 97.81 189 ASP A CA 1
ATOM 1456 C C . ASP A 1 189 ? -10.753 -12.776 8.619 1.00 97.81 189 ASP A C 1
ATOM 1458 O O . ASP A 1 189 ? -10.966 -13.093 9.786 1.00 97.81 189 ASP A O 1
ATOM 1462 N N . LEU A 1 190 ? -10.722 -11.503 8.225 1.00 96.75 190 LEU A N 1
ATOM 1463 C CA . LEU A 1 190 ? -10.955 -10.382 9.140 1.00 96.75 190 LEU A CA 1
ATOM 1464 C C . LEU A 1 190 ? -12.433 -10.218 9.531 1.00 96.75 190 LEU A C 1
ATOM 1466 O O . LEU A 1 190 ? -12.720 -9.413 10.410 1.00 96.75 190 LEU A O 1
ATOM 1470 N N . THR A 1 191 ? -13.338 -11.008 8.945 1.00 95.75 191 THR A N 1
ATOM 1471 C CA . THR A 1 191 ? -14.743 -11.102 9.371 1.00 95.75 191 THR A CA 1
ATOM 1472 C C . THR A 1 191 ? -14.941 -12.124 10.503 1.00 95.75 191 THR A C 1
ATOM 1474 O O . THR A 1 191 ? -15.957 -12.109 11.201 1.00 95.75 191 THR A O 1
ATOM 1477 N N . ASP A 1 192 ? -13.951 -12.993 10.757 1.00 97.31 192 ASP A N 1
ATOM 1478 C CA . ASP A 1 192 ? -13.975 -13.960 11.857 1.00 97.31 192 ASP A CA 1
ATOM 1479 C C . ASP A 1 192 ? -13.504 -13.307 13.173 1.00 97.31 192 ASP A C 1
ATOM 1481 O O . ASP A 1 192 ? -12.354 -12.891 13.335 1.00 97.31 192 ASP A O 1
ATOM 1485 N N . ALA A 1 193 ? -14.372 -13.286 14.186 1.00 95.50 193 ALA A N 1
ATOM 1486 C CA . ALA A 1 193 ? -14.082 -12.658 15.476 1.00 95.50 193 ALA A CA 1
ATOM 1487 C C . ALA A 1 193 ? -12.904 -13.286 16.259 1.00 95.50 193 ALA A C 1
ATOM 1489 O O . ALA A 1 193 ? -12.323 -12.641 17.138 1.00 95.50 193 ALA A O 1
ATOM 1490 N N . ARG A 1 194 ? -12.558 -14.558 16.032 1.00 96.31 194 ARG A N 1
ATOM 1491 C CA . ARG A 1 194 ? -11.357 -15.192 16.608 1.00 96.31 194 ARG A CA 1
ATOM 1492 C C . ARG A 1 194 ? -10.105 -14.709 15.888 1.00 96.31 194 ARG A C 1
ATOM 1494 O O . ARG A 1 194 ? -9.106 -14.429 16.550 1.00 96.31 194 ARG A O 1
ATOM 1501 N N . ALA A 1 195 ? -10.163 -14.581 14.565 1.00 95.81 195 ALA A N 1
ATOM 1502 C CA . ALA A 1 195 ? -9.072 -14.012 13.783 1.00 95.81 195 ALA A CA 1
ATOM 1503 C C . ALA A 1 195 ? -8.815 -12.548 14.164 1.00 95.81 195 ALA A C 1
ATOM 1505 O O . ALA A 1 195 ? -7.666 -12.198 14.434 1.00 95.81 195 ALA A O 1
ATOM 1506 N N . VAL A 1 196 ? -9.872 -11.738 14.296 1.00 97.19 196 VAL A N 1
ATOM 1507 C CA . VAL A 1 196 ? -9.779 -10.352 14.784 1.00 97.19 196 VAL A CA 1
ATOM 1508 C C . VAL A 1 196 ? -9.115 -10.304 16.158 1.00 97.19 196 VAL A C 1
ATOM 1510 O O . VAL A 1 196 ? -8.124 -9.606 16.322 1.00 97.19 196 VAL A O 1
ATOM 1513 N N . ARG A 1 197 ? -9.560 -11.110 17.132 1.00 96.19 197 ARG A N 1
ATOM 1514 C CA . ARG A 1 197 ? -8.941 -11.148 18.474 1.00 96.19 197 ARG A CA 1
ATOM 1515 C C . ARG A 1 197 ? -7.470 -11.559 18.465 1.00 96.19 197 ARG A C 1
ATOM 1517 O O . ARG A 1 197 ? -6.689 -11.061 19.270 1.00 96.19 197 ARG A O 1
ATOM 1524 N N . ARG A 1 198 ? -7.083 -12.471 17.572 1.00 96.62 198 ARG A N 1
ATOM 1525 C CA . ARG A 1 198 ? -5.689 -12.908 17.422 1.00 96.62 198 ARG A CA 1
ATOM 1526 C C . ARG A 1 198 ? -4.806 -11.815 16.819 1.00 96.62 198 ARG A C 1
ATOM 1528 O O . ARG A 1 198 ? -3.661 -11.661 17.241 1.00 96.62 198 ARG A O 1
ATOM 1535 N N . TRP A 1 199 ? -5.307 -11.116 15.803 1.00 97.50 199 TRP A N 1
ATOM 1536 C CA . TRP A 1 199 ? -4.519 -10.173 15.009 1.00 97.50 199 TRP A CA 1
ATOM 1537 C C . TRP A 1 199 ? -4.625 -8.727 15.468 1.00 97.50 199 TRP A C 1
ATOM 1539 O O . TRP A 1 199 ? -3.700 -7.975 15.202 1.00 97.50 199 TRP A O 1
ATOM 1549 N N . LEU A 1 200 ? -5.666 -8.358 16.207 1.00 98.25 200 LEU A N 1
ATOM 1550 C CA . LEU A 1 200 ? -5.870 -7.046 16.820 1.00 98.25 200 LEU A CA 1
ATOM 1551 C C . LEU A 1 200 ? -6.021 -7.177 18.348 1.00 98.25 200 LEU A C 1
ATOM 1553 O O . LEU A 1 200 ? -7.066 -6.826 18.898 1.00 98.25 200 LEU A O 1
ATOM 1557 N N . PRO A 1 201 ? -5.011 -7.718 19.064 1.00 97.94 201 PRO A N 1
ATOM 1558 C CA . PRO A 1 201 ? -5.028 -7.691 20.519 1.00 97.94 201 PRO A CA 1
ATOM 1559 C C . PRO A 1 201 ? -4.861 -6.243 21.022 1.00 97.94 201 PRO A C 1
ATOM 1561 O O . PRO A 1 201 ? -4.209 -5.443 20.345 1.00 97.94 201 PRO A O 1
ATOM 1564 N N . PRO A 1 202 ? -5.399 -5.902 22.207 1.00 98.25 202 PRO A N 1
ATOM 1565 C CA . PRO A 1 202 ? -5.325 -4.545 22.741 1.00 98.25 202 PRO A CA 1
ATOM 1566 C C . PRO A 1 202 ? -3.896 -4.005 22.873 1.00 98.25 202 PRO A C 1
ATOM 1568 O O . PRO A 1 202 ? -2.992 -4.730 23.288 1.00 98.25 202 PRO A O 1
ATOM 1571 N N . SER A 1 203 ? -3.721 -2.713 22.583 1.00 97.38 203 SER A N 1
ATOM 1572 C CA . SER A 1 203 ? -2.498 -1.937 22.849 1.00 97.38 203 SER A CA 1
ATOM 1573 C C . SER A 1 203 ? -1.194 -2.532 22.297 1.00 97.38 203 SER A C 1
ATOM 1575 O O . SER A 1 203 ? -0.150 -2.449 22.943 1.00 97.38 203 SER A O 1
ATOM 1577 N N . ARG A 1 204 ? -1.234 -3.136 21.107 1.00 96.31 204 ARG A N 1
ATOM 1578 C CA . ARG A 1 204 ? -0.080 -3.824 20.511 1.00 96.31 204 ARG A CA 1
ATOM 1579 C C . ARG A 1 204 ? 0.662 -3.001 19.465 1.00 96.31 204 ARG A C 1
ATOM 1581 O O . ARG A 1 204 ? 1.889 -3.047 19.417 1.00 96.31 204 ARG A O 1
ATOM 1588 N N . TYR A 1 205 ? -0.063 -2.329 18.579 1.00 98.00 205 TYR A N 1
ATOM 1589 C CA . TYR A 1 205 ? 0.526 -1.814 17.346 1.00 98.00 205 TYR A CA 1
ATOM 1590 C C . TYR A 1 205 ? 0.879 -0.341 17.449 1.00 98.00 205 TYR A C 1
ATOM 1592 O O . TYR A 1 205 ? 0.048 0.485 17.817 1.00 98.00 205 TYR A O 1
ATOM 1600 N N . ALA A 1 206 ? 2.103 -0.010 17.047 1.00 97.75 206 ALA A N 1
ATOM 1601 C CA . ALA A 1 206 ? 2.517 1.372 16.848 1.00 97.75 206 ALA A CA 1
ATOM 1602 C C . ALA A 1 206 ? 1.910 1.957 15.562 1.00 97.75 206 ALA A C 1
ATOM 1604 O O . ALA A 1 206 ? 1.682 3.161 15.482 1.00 97.75 206 ALA A O 1
ATOM 1605 N N . VAL A 1 207 ? 1.632 1.112 14.561 1.00 98.50 207 VAL A N 1
ATOM 1606 C CA . VAL A 1 207 ? 0.974 1.511 13.309 1.00 98.50 207 VAL A CA 1
ATOM 1607 C C . VAL A 1 207 ? -0.013 0.432 12.865 1.00 98.50 207 VAL A C 1
ATOM 1609 O O . VAL A 1 207 ? 0.339 -0.745 12.787 1.00 98.50 207 VAL A O 1
ATOM 1612 N N . ILE A 1 208 ? -1.227 0.830 12.503 1.00 98.81 208 ILE A N 1
ATOM 1613 C CA . ILE A 1 208 ? -2.197 -0.024 11.810 1.00 98.81 208 ILE A CA 1
ATOM 1614 C C . ILE A 1 208 ? -2.495 0.618 10.457 1.00 98.81 208 ILE A C 1
ATOM 1616 O O . ILE A 1 208 ? -2.850 1.793 10.406 1.00 98.81 208 ILE A O 1
ATOM 1620 N N . THR A 1 209 ? -2.372 -0.128 9.362 1.00 98.88 209 THR A N 1
ATOM 1621 C CA . THR A 1 209 ? -2.791 0.327 8.030 1.00 98.88 209 THR A CA 1
ATOM 1622 C C . THR A 1 209 ? -3.979 -0.478 7.520 1.00 98.88 209 THR A C 1
ATOM 1624 O O . THR A 1 209 ? -4.045 -1.686 7.728 1.00 98.88 209 THR A O 1
ATOM 1627 N N . CYS A 1 210 ? -4.932 0.180 6.859 1.00 98.62 210 CYS A N 1
ATOM 1628 C CA . CYS A 1 210 ? -6.072 -0.470 6.211 1.00 98.62 210 CYS A CA 1
ATOM 1629 C C . CYS A 1 210 ? -6.431 0.301 4.938 1.00 98.62 210 CYS A C 1
ATOM 1631 O O . CYS A 1 210 ? -6.894 1.441 4.996 1.00 98.62 210 CYS A O 1
ATOM 1633 N N . PHE A 1 211 ? -6.180 -0.303 3.778 1.00 97.88 211 PHE A N 1
ATOM 1634 C CA . PHE A 1 211 ? -6.363 0.345 2.481 1.00 97.88 211 PHE A CA 1
ATOM 1635 C C . PHE A 1 211 ? -7.330 -0.449 1.613 1.00 97.88 211 PHE A C 1
ATOM 1637 O O . PHE A 1 211 ? -7.189 -1.659 1.474 1.00 97.88 211 PHE A O 1
ATOM 1644 N N . ARG A 1 212 ? -8.274 0.248 0.970 1.00 95.25 212 ARG A N 1
ATOM 1645 C CA . ARG A 1 212 ? -9.220 -0.311 -0.014 1.00 95.25 212 ARG A CA 1
ATOM 1646 C C . ARG A 1 212 ? -10.027 -1.506 0.523 1.00 95.25 212 ARG A C 1
ATOM 1648 O O . ARG A 1 212 ? -10.474 -2.355 -0.244 1.00 95.25 212 ARG A O 1
ATOM 1655 N N . TYR A 1 213 ? -10.239 -1.534 1.834 1.00 96.50 213 TYR A N 1
ATOM 1656 C CA . TYR A 1 213 ? -11.042 -2.510 2.558 1.00 96.50 213 TYR A CA 1
ATOM 1657 C C . TYR A 1 213 ? -11.964 -1.762 3.518 1.00 96.50 213 TYR A C 1
ATOM 1659 O O . TYR A 1 213 ? -11.598 -0.697 4.017 1.00 96.50 213 TYR A O 1
ATOM 1667 N N . LEU A 1 214 ? -13.164 -2.293 3.739 1.00 97.12 214 LEU A N 1
ATOM 1668 C CA . LEU A 1 214 ? -14.104 -1.772 4.722 1.00 97.12 214 LEU A CA 1
ATOM 1669 C C . LEU A 1 214 ? -14.866 -2.927 5.360 1.00 97.12 214 LEU A C 1
ATOM 1671 O O . LEU A 1 214 ? -15.651 -3.604 4.703 1.00 97.12 214 LEU A O 1
ATOM 1675 N N . ASP A 1 215 ? -14.667 -3.080 6.662 1.00 96.06 215 ASP A N 1
ATOM 1676 C CA . ASP A 1 215 ? -15.561 -3.803 7.552 1.00 96.06 215 ASP A CA 1
ATOM 1677 C C . ASP A 1 215 ? -15.802 -2.907 8.767 1.00 96.06 215 ASP A C 1
ATOM 1679 O O . ASP A 1 215 ? -14.880 -2.591 9.524 1.00 96.06 215 ASP A O 1
ATOM 1683 N N . ARG A 1 216 ? -17.046 -2.452 8.932 1.00 96.56 216 ARG A N 1
ATOM 1684 C CA . ARG A 1 216 ? -17.419 -1.537 10.018 1.00 96.56 216 ARG A CA 1
ATOM 1685 C C . ARG A 1 216 ? -17.264 -2.184 11.391 1.00 96.56 216 ARG A C 1
ATOM 1687 O O . ARG A 1 216 ? -16.950 -1.481 12.348 1.00 96.56 216 ARG A O 1
ATOM 1694 N N . ALA A 1 217 ? -17.422 -3.506 11.490 1.00 95.38 217 ALA A N 1
ATOM 1695 C CA . ALA A 1 217 ? -17.234 -4.234 12.741 1.00 95.38 217 ALA A CA 1
ATOM 1696 C C . ALA A 1 217 ? -15.761 -4.247 13.191 1.00 95.38 217 ALA A C 1
ATOM 1698 O O . ALA A 1 217 ? -15.479 -4.442 14.373 1.00 95.38 217 ALA A O 1
ATOM 1699 N N . LEU A 1 218 ? -14.823 -3.999 12.270 1.00 97.00 218 LEU A N 1
ATOM 1700 C CA . LEU A 1 218 ? -13.389 -3.972 12.548 1.00 97.00 218 LEU A CA 1
ATOM 1701 C C . LEU A 1 218 ? -12.915 -2.636 13.144 1.00 97.00 218 LEU A C 1
ATOM 1703 O O . LEU A 1 218 ? -11.889 -2.609 13.821 1.00 97.00 218 LEU A O 1
ATOM 1707 N N . LEU A 1 219 ? -13.648 -1.535 12.925 1.00 97.88 219 LEU A N 1
ATOM 1708 C CA . LEU A 1 219 ? -13.218 -0.180 13.306 1.00 97.88 219 LEU A CA 1
ATOM 1709 C C . LEU A 1 219 ? -12.942 -0.038 14.818 1.00 97.88 219 LEU A C 1
ATOM 1711 O O . LEU A 1 219 ? -11.850 0.421 15.162 1.00 97.88 219 LEU A O 1
ATOM 1715 N N . PRO A 1 220 ? -13.812 -0.518 15.735 1.00 97.94 220 PRO A N 1
ATOM 1716 C CA . PRO A 1 220 ? -13.515 -0.460 17.168 1.00 97.94 220 PRO A CA 1
ATOM 1717 C C . PRO A 1 220 ? -12.313 -1.330 17.566 1.00 97.94 220 PRO A C 1
ATOM 1719 O O . PRO A 1 220 ? -11.532 -0.962 18.441 1.00 97.94 220 PRO A O 1
ATOM 1722 N N . ALA A 1 221 ? -12.132 -2.488 16.919 1.00 98.31 221 ALA A N 1
ATOM 1723 C CA . ALA A 1 221 ? -11.008 -3.382 17.202 1.00 98.31 221 ALA A CA 1
ATOM 1724 C C . ALA A 1 221 ? -9.665 -2.774 16.770 1.00 98.31 221 ALA A C 1
ATOM 1726 O O . ALA A 1 221 ? -8.659 -2.973 17.450 1.00 98.31 221 ALA A O 1
ATOM 1727 N N . ILE A 1 222 ? -9.654 -2.013 15.670 1.00 98.62 222 ILE A N 1
ATOM 1728 C CA . ILE A 1 222 ? -8.482 -1.250 15.224 1.00 98.62 222 ILE A CA 1
ATOM 1729 C C . ILE A 1 222 ? -8.064 -0.255 16.305 1.00 98.62 222 ILE A C 1
ATOM 1731 O O . ILE A 1 222 ? -6.906 -0.260 16.712 1.00 98.62 222 ILE A O 1
ATOM 1735 N N . GLU A 1 223 ? -9.001 0.546 16.810 1.00 98.25 223 GLU A N 1
ATOM 1736 C CA . GLU A 1 223 ? -8.717 1.543 17.844 1.00 98.25 223 GLU A CA 1
ATOM 1737 C C . GLU A 1 223 ? -8.162 0.908 19.128 1.00 98.25 223 GLU A C 1
ATOM 1739 O O . GLU A 1 223 ? -7.126 1.332 19.643 1.00 98.25 223 GLU A O 1
ATOM 1744 N N . ILE A 1 224 ? -8.800 -0.166 19.604 1.00 98.25 224 ILE A N 1
ATOM 1745 C CA . ILE A 1 224 ? -8.377 -0.904 20.803 1.00 98.25 224 ILE A CA 1
ATOM 1746 C C . ILE A 1 224 ? -6.951 -1.457 20.651 1.00 98.25 224 ILE A C 1
ATOM 1748 O O . ILE A 1 224 ? -6.190 -1.494 21.624 1.00 98.25 224 ILE A O 1
ATOM 1752 N N . ALA A 1 225 ? -6.580 -1.893 19.447 1.00 98.62 225 ALA A N 1
ATOM 1753 C CA . ALA A 1 225 ? -5.294 -2.525 19.176 1.00 98.62 225 ALA A CA 1
ATOM 1754 C C . ALA A 1 225 ? -4.116 -1.545 19.049 1.00 98.62 225 ALA A C 1
ATOM 1756 O O . ALA A 1 225 ? -2.963 -1.986 19.108 1.00 98.62 225 ALA A O 1
ATOM 1757 N N . LEU A 1 226 ? -4.369 -0.239 18.908 1.00 98.69 226 LEU A N 1
ATOM 1758 C CA . LEU A 1 226 ? -3.318 0.781 18.889 1.00 98.69 226 LEU A CA 1
ATOM 1759 C C . LEU A 1 226 ? -2.621 0.851 20.247 1.00 98.69 226 LEU A C 1
ATOM 1761 O O . LEU A 1 226 ? -3.279 1.013 21.268 1.00 98.69 226 LEU A O 1
ATOM 1765 N N . ALA A 1 227 ? -1.296 0.761 20.288 1.00 97.75 227 ALA A N 1
ATOM 1766 C CA . ALA A 1 227 ? -0.523 1.095 21.483 1.00 97.75 227 ALA A CA 1
ATOM 1767 C C . ALA A 1 227 ? -0.690 2.592 21.841 1.00 97.75 227 ALA A C 1
ATOM 1769 O O . ALA A 1 227 ? -1.087 3.377 20.975 1.00 97.75 227 ALA A O 1
ATOM 1770 N N . PRO A 1 228 ? -0.389 3.023 23.082 1.00 96.12 228 PRO A N 1
ATOM 1771 C CA . PRO A 1 228 ? -0.280 4.449 23.401 1.00 96.12 228 PRO A CA 1
ATOM 1772 C C . PRO A 1 228 ? 0.684 5.158 22.437 1.00 96.12 228 PRO A C 1
ATOM 1774 O O . PRO A 1 228 ? 1.765 4.637 22.154 1.00 96.12 228 PRO A O 1
ATOM 1777 N N . GLY A 1 229 ? 0.280 6.303 21.885 1.00 96.50 229 GLY A N 1
ATOM 1778 C CA . GLY A 1 229 ? 1.019 7.005 20.825 1.00 96.50 229 GLY A CA 1
ATOM 1779 C C . GLY A 1 229 ? 0.959 6.346 19.438 1.00 96.50 229 GLY A C 1
ATOM 1780 O O . GLY A 1 229 ? 1.527 6.878 18.481 1.00 96.50 229 GLY A O 1
ATOM 1781 N N . GLY A 1 230 ? 0.294 5.195 19.307 1.00 97.94 230 GLY A N 1
ATOM 1782 C CA . GLY A 1 230 ? 0.132 4.466 18.053 1.00 97.94 230 GLY A CA 1
ATOM 1783 C C . GLY A 1 230 ? -0.810 5.173 17.083 1.00 97.94 230 GLY A C 1
ATOM 1784 O O . GLY A 1 230 ? -1.677 5.951 17.483 1.00 97.94 230 GLY A O 1
ATOM 1785 N N . VAL A 1 231 ? -0.651 4.893 15.791 1.00 98.69 231 VAL A N 1
ATOM 1786 C CA . VAL A 1 231 ? -1.414 5.553 14.722 1.00 98.69 231 VAL A CA 1
ATOM 1787 C C . VAL A 1 231 ? -2.152 4.567 13.821 1.00 98.69 231 VAL A C 1
ATOM 1789 O O . VAL A 1 231 ? -1.651 3.485 13.518 1.00 98.69 231 VAL A O 1
ATOM 1792 N N . VAL A 1 232 ? -3.330 4.964 13.342 1.00 98.81 232 VAL A N 1
ATOM 1793 C CA . VAL A 1 232 ? -4.049 4.290 12.256 1.00 98.81 232 VAL A CA 1
ATOM 1794 C C . VAL A 1 232 ? -3.943 5.117 10.978 1.00 98.81 232 VAL A C 1
ATOM 1796 O O . VAL A 1 232 ? -4.181 6.323 10.994 1.00 98.81 232 VAL A O 1
ATOM 1799 N N . VAL A 1 233 ? -3.602 4.457 9.869 1.00 98.81 233 VAL A N 1
ATOM 1800 C CA . VAL A 1 233 ? -3.679 5.007 8.511 1.00 98.81 233 VAL A CA 1
ATOM 1801 C C . VAL A 1 233 ? -4.744 4.236 7.745 1.00 98.81 233 VAL A C 1
ATOM 1803 O O . VAL A 1 233 ? -4.579 3.046 7.467 1.00 98.81 233 VAL A O 1
ATOM 1806 N N . TYR A 1 234 ? -5.840 4.903 7.408 1.00 98.81 234 TYR A N 1
ATOM 1807 C CA . TYR A 1 234 ? -6.992 4.278 6.768 1.00 98.81 234 TYR A CA 1
ATOM 1808 C C . TYR A 1 234 ? -7.336 5.010 5.477 1.00 98.81 234 TYR A C 1
ATOM 1810 O O . TYR A 1 234 ? -7.462 6.231 5.477 1.00 98.81 234 TYR A O 1
ATOM 1818 N N . GLU A 1 235 ? -7.531 4.280 4.381 1.00 98.31 235 GLU A N 1
ATOM 1819 C CA . GLU A 1 235 ? -8.052 4.871 3.150 1.00 98.31 235 GLU A CA 1
ATOM 1820 C C . GLU A 1 235 ? -8.967 3.911 2.391 1.00 98.31 235 GLU A C 1
ATOM 1822 O O . GLU A 1 235 ? -8.549 2.825 1.986 1.00 98.31 235 GLU A O 1
ATOM 1827 N N . THR A 1 236 ? -10.213 4.306 2.132 1.00 97.31 236 THR A N 1
ATOM 1828 C CA . THR A 1 236 ? -11.148 3.490 1.340 1.00 97.31 236 THR A CA 1
ATOM 1829 C C . THR A 1 236 ? -12.172 4.345 0.590 1.00 97.31 236 THR A C 1
ATOM 1831 O O . THR A 1 236 ? -12.183 5.569 0.706 1.00 97.31 236 THR A O 1
ATOM 1834 N N . PHE A 1 237 ? -12.985 3.703 -0.247 1.00 96.81 237 PHE A N 1
ATOM 1835 C CA . PHE A 1 237 ? -13.884 4.369 -1.187 1.00 96.81 237 PHE A CA 1
ATOM 1836 C C . PHE A 1 237 ? -15.088 5.026 -0.509 1.00 96.81 237 PHE A C 1
ATOM 1838 O O . PHE A 1 237 ? -15.706 4.456 0.392 1.00 96.81 237 PHE A O 1
ATOM 1845 N N . LEU A 1 238 ? -15.465 6.201 -1.014 1.00 97.00 238 LEU A N 1
ATOM 1846 C CA . LEU A 1 238 ? -16.730 6.861 -0.693 1.00 97.00 238 LEU A CA 1
ATOM 1847 C C . LEU A 1 238 ? -17.855 6.353 -1.599 1.00 97.00 238 LEU A C 1
ATOM 1849 O O . LEU A 1 238 ? -17.608 5.897 -2.712 1.00 97.00 238 LEU A O 1
ATOM 1853 N N . VAL A 1 239 ? -19.110 6.514 -1.178 1.00 95.12 239 VAL A N 1
ATOM 1854 C CA . VAL A 1 239 ? -20.296 6.192 -2.001 1.00 95.12 239 VAL A CA 1
ATOM 1855 C C . VAL A 1 239 ? -20.269 6.855 -3.384 1.00 95.12 239 VAL A C 1
ATOM 1857 O O . VAL A 1 239 ? -20.635 6.220 -4.373 1.00 95.12 239 VAL A O 1
ATOM 1860 N N . ALA A 1 240 ? -19.725 8.073 -3.477 1.00 92.81 240 ALA A N 1
ATOM 1861 C CA . ALA A 1 240 ? -19.558 8.808 -4.729 1.00 92.81 240 ALA A CA 1
ATOM 1862 C C . ALA A 1 240 ? -18.687 8.062 -5.762 1.00 92.81 240 ALA A C 1
ATOM 1864 O O . ALA A 1 240 ? -18.881 8.238 -6.965 1.00 92.81 240 ALA A O 1
ATOM 1865 N N . GLN A 1 241 ? -17.775 7.179 -5.325 1.00 93.25 241 GLN A N 1
ATOM 1866 C CA . GLN A 1 241 ? -16.986 6.316 -6.213 1.00 93.25 241 GLN A CA 1
ATOM 1867 C C . GLN A 1 241 ? -17.895 5.489 -7.128 1.00 93.25 241 GLN A C 1
ATOM 1869 O O . GLN A 1 241 ? -17.666 5.402 -8.335 1.00 93.25 241 GLN A O 1
ATOM 1874 N N . ARG A 1 242 ? -18.941 4.884 -6.555 1.00 89.75 242 ARG A N 1
ATOM 1875 C CA . ARG A 1 242 ? -19.912 4.088 -7.309 1.00 89.75 242 ARG A CA 1
ATOM 1876 C C . ARG A 1 242 ? -20.724 4.973 -8.242 1.00 89.75 242 ARG A C 1
ATOM 1878 O O . ARG A 1 242 ? -20.955 4.574 -9.377 1.00 89.75 242 ARG A O 1
ATOM 1885 N N . ASP A 1 243 ? -21.132 6.150 -7.788 1.00 86.44 243 ASP A N 1
ATOM 1886 C CA . ASP A 1 243 ? -21.968 7.048 -8.586 1.00 86.44 243 ASP A CA 1
ATOM 1887 C C . ASP A 1 243 ? -21.219 7.554 -9.836 1.00 86.44 243 ASP A C 1
ATOM 1889 O O . ASP A 1 243 ? -21.827 7.731 -10.888 1.00 86.44 243 ASP A O 1
ATOM 1893 N N . ARG A 1 244 ? -19.886 7.693 -9.759 1.00 87.12 244 ARG A N 1
ATOM 1894 C CA . ARG A 1 244 ? -19.035 8.082 -10.896 1.00 87.12 244 ARG A CA 1
ATOM 1895 C C . ARG A 1 244 ? -18.580 6.915 -11.776 1.00 87.12 244 ARG A C 1
ATOM 1897 O O . ARG A 1 244 ? -18.568 7.047 -12.995 1.00 87.12 244 ARG A O 1
ATOM 1904 N N . HIS A 1 245 ? -18.174 5.794 -11.177 1.00 84.44 245 HIS A N 1
ATOM 1905 C CA . HIS A 1 245 ? -17.463 4.709 -11.880 1.00 84.44 245 HIS A CA 1
ATOM 1906 C C . HIS A 1 245 ? -18.218 3.370 -11.915 1.00 84.44 245 HIS A C 1
ATOM 1908 O O . HIS A 1 245 ? -17.750 2.397 -12.507 1.00 84.44 245 HIS A O 1
ATOM 1914 N N . GLY A 1 246 ? -19.373 3.272 -11.253 1.00 80.25 246 GLY A N 1
ATOM 1915 C CA . GLY A 1 246 ? -20.219 2.072 -11.203 1.00 80.25 246 GLY A CA 1
ATOM 1916 C C . GLY A 1 246 ? -19.678 0.908 -10.358 1.00 80.25 246 GLY A C 1
ATOM 1917 O O . GLY A 1 246 ? -20.260 -0.181 -10.365 1.00 80.25 246 GLY A O 1
ATOM 1918 N N . LYS A 1 247 ? -18.555 1.092 -9.650 1.00 77.88 247 LYS A N 1
ATOM 1919 C CA . LYS A 1 247 ? -17.895 0.078 -8.805 1.00 77.88 247 LYS A CA 1
ATOM 1920 C C . LYS A 1 247 ? -17.194 0.743 -7.611 1.00 77.88 247 LYS A C 1
ATOM 1922 O O . LYS A 1 247 ? -16.688 1.839 -7.808 1.00 77.88 247 LYS A O 1
ATOM 1927 N N . PRO A 1 248 ? -17.024 0.070 -6.454 1.00 77.50 248 PRO A N 1
ATOM 1928 C CA . PRO A 1 248 ? -17.657 -1.186 -6.035 1.00 77.50 248 PRO A CA 1
ATOM 1929 C C . PRO A 1 248 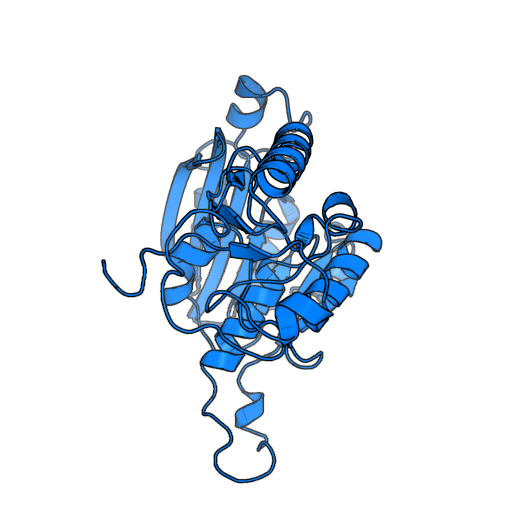? -19.191 -1.143 -6.098 1.00 77.50 248 PRO A C 1
ATOM 1931 O O . PRO A 1 248 ? -19.796 -0.098 -5.889 1.00 77.50 248 PRO A O 1
ATOM 1934 N N . ARG A 1 249 ? -19.826 -2.273 -6.440 1.00 75.44 249 ARG A N 1
ATOM 1935 C CA . ARG A 1 249 ? -21.292 -2.332 -6.619 1.00 75.44 249 ARG A CA 1
ATOM 1936 C C . ARG A 1 249 ? -22.045 -2.334 -5.295 1.00 75.44 249 ARG A C 1
ATOM 1938 O O . ARG A 1 249 ? -23.133 -1.772 -5.222 1.00 75.44 249 ARG A O 1
ATOM 1945 N N . SER A 1 250 ? -21.476 -2.983 -4.280 1.00 86.50 250 SER A N 1
ATOM 1946 C CA . SER A 1 250 ? -22.143 -3.107 -2.992 1.00 86.50 250 SER A CA 1
ATOM 1947 C C . SER A 1 250 ? -21.920 -1.851 -2.146 1.00 86.50 250 SER A C 1
ATOM 1949 O O . SER A 1 250 ? -20.763 -1.487 -1.912 1.00 86.50 250 SER A O 1
ATOM 1951 N N . PRO A 1 251 ? -22.993 -1.184 -1.684 1.00 84.56 251 PRO A N 1
ATOM 1952 C CA . PRO A 1 251 ? -22.880 0.008 -0.850 1.00 84.56 251 PRO A CA 1
ATOM 1953 C C . PRO A 1 251 ? -22.263 -0.284 0.523 1.00 84.56 251 PRO A C 1
ATOM 1955 O O . PRO A 1 251 ? -21.691 0.614 1.127 1.00 84.56 251 PRO A O 1
ATOM 1958 N N . GLU A 1 252 ? -22.318 -1.528 1.006 1.00 89.31 252 GLU A N 1
ATOM 1959 C CA . GLU A 1 252 ? -21.742 -1.900 2.304 1.00 89.31 252 GLU A CA 1
ATOM 1960 C C . GLU A 1 252 ? -20.211 -1.765 2.356 1.00 89.31 252 GLU A C 1
ATOM 1962 O O . GLU A 1 252 ? -19.652 -1.596 3.435 1.00 89.31 252 GLU A O 1
ATOM 1967 N N . PHE A 1 253 ? -19.531 -1.736 1.206 1.00 91.00 253 PHE A N 1
ATOM 1968 C CA . PHE A 1 253 ? -18.081 -1.522 1.116 1.00 91.00 253 PHE A CA 1
ATOM 1969 C C . PHE A 1 253 ? -17.695 -0.063 0.842 1.00 91.00 253 PHE A C 1
ATOM 1971 O O . PHE A 1 253 ? -16.540 0.219 0.524 1.00 91.00 253 PHE A O 1
ATOM 1978 N N . LEU A 1 254 ? -18.655 0.859 0.939 1.00 95.19 254 LEU A N 1
ATOM 1979 C CA . LEU A 1 254 ? -18.469 2.280 0.671 1.00 95.19 254 LEU A CA 1
ATOM 1980 C C . LEU A 1 254 ? -18.772 3.102 1.920 1.00 95.19 254 LEU A C 1
ATOM 1982 O O . LEU A 1 254 ? -19.740 2.836 2.634 1.00 95.19 254 LEU A O 1
ATOM 1986 N N . LEU A 1 255 ? -17.952 4.117 2.165 1.00 97.12 255 LEU A N 1
ATOM 1987 C CA . LEU A 1 255 ? -18.166 5.089 3.228 1.00 97.12 255 LEU A CA 1
ATOM 1988 C C . LEU A 1 255 ? -19.135 6.185 2.784 1.00 97.12 255 LEU A C 1
ATOM 1990 O O . LEU A 1 255 ? -19.063 6.693 1.662 1.00 97.12 255 LEU A O 1
ATOM 1994 N N . HIS A 1 256 ? -19.992 6.617 3.698 1.00 97.38 256 HIS A N 1
ATOM 1995 C CA . HIS A 1 256 ? -20.677 7.895 3.583 1.00 97.38 256 HIS A CA 1
ATOM 1996 C C . HIS A 1 256 ? -19.730 9.057 3.923 1.00 97.38 256 HIS A C 1
ATOM 1998 O O . HIS A 1 256 ? -18.790 8.878 4.703 1.00 97.38 256 HIS A O 1
ATOM 2004 N N . PRO A 1 257 ? -19.994 10.273 3.412 1.00 97.94 257 PRO A N 1
ATOM 2005 C CA . PRO A 1 257 ? -19.200 11.444 3.764 1.00 97.94 257 PRO A CA 1
ATOM 2006 C C . PRO A 1 257 ? -19.093 11.663 5.281 1.00 97.94 257 PRO A C 1
ATOM 2008 O O . PRO A 1 257 ? -20.074 11.572 6.037 1.00 97.94 257 PRO A O 1
ATOM 2011 N N . GLY A 1 258 ? -17.879 11.933 5.748 1.00 98.25 258 GLY A N 1
ATOM 2012 C CA . GLY A 1 258 ? -17.548 12.117 7.159 1.00 98.25 258 GLY A CA 1
ATOM 2013 C C . GLY A 1 258 ? -17.549 10.837 8.003 1.00 98.25 258 GLY A C 1
ATOM 2014 O O . GLY A 1 258 ? -17.282 10.914 9.202 1.00 98.25 258 GLY A O 1
ATOM 2015 N N . GLU A 1 259 ? -17.900 9.674 7.444 1.00 98.38 259 GLU A N 1
ATOM 2016 C CA . GLU A 1 259 ? -18.103 8.445 8.222 1.00 98.38 259 GLU A CA 1
ATOM 2017 C C . GLU A 1 259 ? -16.808 7.960 8.870 1.00 98.38 259 GLU A C 1
ATOM 2019 O O . GLU A 1 259 ? -16.796 7.676 10.066 1.00 98.38 259 GLU A O 1
ATOM 2024 N N . LEU A 1 260 ? -15.707 7.946 8.116 1.00 98.44 260 LEU A N 1
ATOM 2025 C CA . LEU A 1 260 ? -14.410 7.493 8.617 1.00 98.44 260 LEU A CA 1
ATOM 2026 C C . LEU A 1 260 ? -13.891 8.378 9.755 1.00 98.44 260 LEU A C 1
ATOM 2028 O O . LEU A 1 260 ? -13.432 7.869 10.773 1.00 98.44 260 LEU A O 1
ATOM 2032 N N . ARG A 1 261 ? -14.026 9.703 9.619 1.00 98.31 261 ARG A N 1
ATOM 2033 C CA . ARG A 1 261 ? -13.665 10.648 10.682 1.00 98.31 261 ARG A CA 1
ATOM 2034 C C . ARG A 1 261 ? -14.503 10.435 11.941 1.00 98.31 261 ARG A C 1
ATOM 2036 O O . ARG A 1 261 ? -13.961 10.492 13.038 1.00 98.31 261 ARG A O 1
ATOM 2043 N N . ARG A 1 262 ? -15.812 10.190 11.801 1.00 98.50 262 ARG A N 1
ATOM 2044 C CA . ARG A 1 262 ? -16.692 9.903 12.948 1.00 98.50 262 ARG A CA 1
ATOM 2045 C C . ARG A 1 262 ? -16.338 8.580 13.626 1.00 98.50 262 ARG A C 1
ATOM 2047 O O . ARG A 1 262 ? -16.406 8.508 14.847 1.00 98.50 262 ARG A O 1
ATOM 2054 N N . ALA A 1 263 ? -15.952 7.564 12.855 1.00 98.25 263 ALA A N 1
ATOM 2055 C CA . ALA A 1 263 ? -15.597 6.250 13.386 1.00 98.25 263 ALA A CA 1
ATOM 2056 C C . ALA A 1 263 ? -14.365 6.268 14.304 1.00 98.25 263 ALA A C 1
ATOM 2058 O O . ALA A 1 263 ? -14.278 5.429 15.190 1.00 98.25 263 ALA A O 1
ATOM 2059 N N . PHE A 1 264 ? -13.453 7.225 14.114 1.00 98.44 264 PHE A N 1
ATOM 2060 C CA . PHE A 1 264 ? -12.241 7.398 14.922 1.00 98.44 264 PHE A CA 1
ATOM 2061 C C . PHE A 1 264 ? -12.242 8.721 15.707 1.00 98.44 264 PHE A C 1
ATOM 2063 O O . PHE A 1 264 ? -11.188 9.289 15.975 1.00 98.44 264 PHE A O 1
ATOM 2070 N N . ALA A 1 265 ? -13.421 9.246 16.062 1.00 97.44 265 ALA A N 1
ATOM 2071 C CA . ALA A 1 265 ? -13.560 10.560 16.700 1.00 97.44 265 ALA A CA 1
ATOM 2072 C C . ALA A 1 265 ? -12.948 10.661 18.114 1.00 97.44 265 ALA A C 1
ATOM 2074 O O . ALA A 1 265 ? -12.767 11.766 18.620 1.00 97.44 265 ALA A O 1
ATOM 2075 N N . SER A 1 266 ? -12.656 9.529 18.755 1.00 97.56 266 SER A N 1
ATOM 2076 C CA . SER A 1 266 ? -11.928 9.420 20.029 1.00 97.56 266 SER A CA 1
ATOM 2077 C C . SER A 1 266 ? -10.411 9.573 19.879 1.00 97.56 266 SER A C 1
ATOM 2079 O O . SER A 1 266 ? -9.724 9.785 20.877 1.00 97.56 266 SER A O 1
ATOM 2081 N N . LEU A 1 267 ? -9.882 9.453 18.658 1.00 98.44 267 LEU A N 1
ATOM 2082 C CA . LEU A 1 267 ? -8.467 9.622 18.348 1.00 98.44 267 LEU A CA 1
ATOM 2083 C C . LEU A 1 267 ? -8.159 11.074 17.959 1.00 98.44 267 LEU A C 1
ATOM 2085 O O . LEU A 1 267 ? -9.008 11.807 17.451 1.00 98.44 267 LEU A O 1
ATOM 2089 N N . GLU A 1 268 ? -6.904 11.478 18.135 1.00 98.31 268 GLU A N 1
ATOM 2090 C CA . GLU A 1 268 ? -6.386 12.724 17.576 1.00 98.31 268 GLU A CA 1
ATOM 2091 C C . GLU A 1 268 ? -6.313 12.584 16.048 1.00 98.31 268 GLU A C 1
ATOM 2093 O O . GLU A 1 268 ? -5.493 11.832 15.520 1.00 98.31 268 GLU A O 1
ATOM 2098 N N . ILE A 1 269 ? -7.169 13.298 15.318 1.00 98.25 269 ILE A N 1
ATOM 2099 C CA . ILE A 1 269 ? -7.130 13.333 13.851 1.00 98.25 269 ILE A CA 1
ATOM 2100 C C . ILE A 1 269 ? -5.949 14.207 13.415 1.00 98.25 269 ILE A C 1
ATOM 2102 O O . ILE A 1 269 ? -5.987 15.421 13.601 1.00 98.25 269 ILE A O 1
ATOM 2106 N N . VAL A 1 270 ? -4.923 13.591 12.826 1.00 98.06 270 VAL A N 1
ATOM 2107 C CA . VAL A 1 270 ? -3.716 14.286 12.351 1.00 98.06 270 VAL A CA 1
ATOM 2108 C C . VAL A 1 270 ? -3.906 14.762 10.914 1.00 98.06 270 VAL A C 1
ATOM 2110 O O . VAL A 1 270 ? -3.651 15.919 10.615 1.00 98.06 270 VAL A O 1
ATOM 2113 N N . GLU A 1 271 ? -4.397 13.881 10.039 1.00 98.19 271 GLU A N 1
ATOM 2114 C CA . GLU A 1 271 ? -4.722 14.208 8.647 1.00 98.19 271 GLU A CA 1
ATOM 2115 C C . GLU A 1 271 ? -6.058 13.580 8.267 1.00 98.19 271 GLU A C 1
ATOM 2117 O O . GLU A 1 271 ? -6.311 12.413 8.573 1.00 98.19 271 GLU A O 1
ATOM 2122 N N . TYR A 1 272 ? -6.906 14.330 7.564 1.00 98.38 272 TYR A N 1
ATOM 2123 C CA . TYR A 1 272 ? -8.159 13.814 7.024 1.00 98.38 272 TYR A CA 1
ATOM 2124 C C . TYR A 1 272 ? -8.551 14.531 5.740 1.00 98.38 272 TYR A C 1
ATOM 2126 O O . TYR A 1 272 ? -8.592 15.761 5.695 1.00 98.38 272 TYR A O 1
ATOM 2134 N N . ARG A 1 273 ? -8.915 13.762 4.714 1.00 97.81 273 ARG A N 1
ATOM 2135 C CA . ARG A 1 273 ? -9.472 14.302 3.473 1.00 97.81 273 ARG A CA 1
ATOM 2136 C C . ARG A 1 273 ? -10.491 13.363 2.854 1.00 97.81 273 ARG A C 1
ATOM 2138 O O . ARG A 1 273 ? -10.395 12.146 2.986 1.00 97.81 273 ARG A O 1
ATOM 2145 N N . GLU A 1 274 ? -11.432 13.959 2.138 1.00 98.25 274 GLU A N 1
ATOM 2146 C CA . GLU A 1 274 ? -12.374 13.272 1.263 1.00 98.25 274 GLU A CA 1
ATOM 2147 C C . GLU A 1 274 ? -12.310 13.915 -0.116 1.00 98.25 274 GLU A C 1
ATOM 2149 O O . GLU A 1 274 ? -12.368 15.140 -0.225 1.00 98.25 274 GLU A O 1
ATOM 2154 N N . GLY A 1 275 ? -12.168 13.113 -1.168 1.00 95.44 275 GLY A N 1
ATOM 2155 C CA . GLY A 1 275 ? -12.058 13.652 -2.517 1.00 95.44 275 GLY A CA 1
ATOM 2156 C C . GLY A 1 275 ? -11.485 12.679 -3.532 1.00 95.44 275 GLY A C 1
ATOM 2157 O O . GLY A 1 275 ? -11.324 11.490 -3.265 1.00 95.44 275 GLY A O 1
ATOM 2158 N N . GLU A 1 276 ? -11.219 13.215 -4.717 1.00 93.94 276 GLU A N 1
ATOM 2159 C CA . GLU A 1 276 ? -10.636 12.491 -5.841 1.00 93.94 276 GLU A CA 1
ATOM 2160 C C . GLU A 1 276 ? -9.104 12.412 -5.718 1.00 93.94 276 GLU A C 1
ATOM 2162 O O . GLU A 1 276 ? -8.454 13.422 -5.444 1.00 93.94 276 GLU A O 1
ATOM 2167 N N . ASP A 1 277 ? -8.525 11.226 -5.918 1.00 89.00 277 ASP A N 1
ATOM 2168 C CA . ASP A 1 277 ? -7.076 11.037 -6.030 1.00 89.00 277 ASP A CA 1
ATOM 2169 C C . ASP A 1 277 ? -6.572 11.246 -7.470 1.00 89.00 277 ASP A C 1
ATOM 2171 O O . ASP A 1 277 ? -7.335 11.461 -8.410 1.00 89.00 277 ASP A O 1
ATOM 2175 N N . ALA A 1 278 ? -5.255 11.163 -7.669 1.00 80.62 278 ALA A N 1
ATOM 2176 C CA . ALA A 1 278 ? -4.640 11.333 -8.989 1.00 80.62 278 ALA A CA 1
ATOM 2177 C C . ALA A 1 278 ? -5.053 10.261 -10.023 1.00 80.62 278 ALA A C 1
ATOM 2179 O O . ALA A 1 278 ? -4.807 10.435 -11.216 1.00 80.62 278 ALA A O 1
ATOM 2180 N N . GLU A 1 279 ? -5.653 9.153 -9.580 1.00 80.00 279 GLU A N 1
ATOM 2181 C CA . GLU A 1 279 ? -6.157 8.068 -10.428 1.00 80.00 279 GLU A CA 1
ATOM 2182 C C . GLU A 1 279 ? -7.676 8.182 -10.665 1.00 80.00 279 GLU A C 1
ATOM 2184 O O . GLU A 1 279 ? -8.274 7.330 -11.323 1.00 80.00 279 GLU A O 1
ATOM 2189 N N . GLY A 1 280 ? -8.313 9.237 -10.151 1.00 87.31 280 GLY A N 1
ATOM 2190 C CA . GLY A 1 280 ? -9.745 9.475 -10.280 1.00 87.31 280 GLY A CA 1
ATOM 2191 C C . GLY A 1 280 ? -10.609 8.705 -9.280 1.00 87.31 280 GLY A C 1
ATOM 2192 O O . GLY A 1 280 ? -11.836 8.699 -9.417 1.00 87.31 280 GLY A O 1
ATOM 2193 N N . ASN A 1 281 ? -10.011 8.041 -8.286 1.00 91.69 281 ASN A N 1
ATOM 2194 C CA . ASN A 1 281 ? -10.754 7.367 -7.226 1.00 91.69 281 ASN A CA 1
ATOM 2195 C C . ASN A 1 281 ? -11.283 8.389 -6.219 1.00 91.69 281 ASN A C 1
ATOM 2197 O O . ASN A 1 281 ? -10.548 9.267 -5.792 1.00 91.6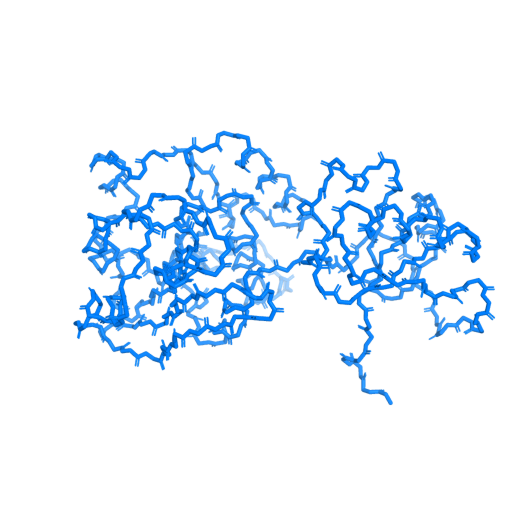9 281 ASN A O 1
ATOM 2201 N N . ILE A 1 282 ? -12.521 8.224 -5.763 1.00 95.81 282 ILE A N 1
ATOM 2202 C CA . ILE A 1 282 ? -13.164 9.057 -4.750 1.00 95.81 282 ILE A CA 1
ATOM 2203 C C . ILE A 1 282 ? -13.090 8.352 -3.394 1.00 95.81 282 ILE A C 1
ATOM 2205 O O . ILE A 1 282 ? -13.709 7.305 -3.175 1.00 95.81 282 ILE A O 1
ATOM 2209 N N . LEU A 1 283 ? -12.306 8.922 -2.486 1.00 97.12 283 LEU A N 1
ATOM 2210 C CA . LEU A 1 283 ? -11.807 8.259 -1.284 1.00 97.12 283 LEU A CA 1
ATOM 2211 C C . LEU A 1 283 ? -11.993 9.120 -0.044 1.00 97.12 283 LEU A C 1
ATOM 2213 O O . LEU A 1 283 ? -12.025 10.344 -0.135 1.00 97.12 283 LEU A O 1
ATOM 2217 N N . ALA A 1 284 ? -12.029 8.464 1.113 1.00 98.38 284 ALA A N 1
ATOM 2218 C CA . ALA A 1 284 ? -11.708 9.072 2.395 1.00 98.38 284 ALA A CA 1
ATOM 2219 C C . ALA A 1 284 ? -10.344 8.549 2.859 1.00 98.38 284 ALA A C 1
ATOM 2221 O O . ALA A 1 284 ? -10.149 7.332 2.891 1.00 98.38 284 ALA A O 1
ATOM 2222 N N . SER A 1 285 ? -9.440 9.450 3.237 1.00 98.62 285 SER A N 1
ATOM 2223 C CA . SER A 1 285 ? -8.093 9.152 3.741 1.00 98.62 285 SER A CA 1
ATOM 2224 C C . SER A 1 285 ? -7.939 9.742 5.145 1.00 98.62 285 SER A C 1
ATOM 2226 O O . SER A 1 285 ? -8.294 10.901 5.364 1.00 98.62 285 SER A O 1
ATOM 2228 N N . LEU A 1 286 ? -7.423 8.963 6.094 1.00 98.75 286 LEU A N 1
ATOM 2229 C CA . LEU A 1 286 ? -7.286 9.338 7.502 1.00 98.75 286 LEU A CA 1
ATOM 2230 C C . LEU A 1 286 ? -5.939 8.877 8.078 1.00 98.75 286 LEU A C 1
ATOM 2232 O O . LEU A 1 286 ? -5.596 7.701 7.972 1.00 98.75 286 LEU A O 1
ATOM 2236 N N . LEU A 1 287 ? -5.236 9.780 8.762 1.00 98.81 287 LEU A N 1
ATOM 2237 C CA . LEU A 1 287 ? -4.230 9.468 9.777 1.00 98.81 287 LEU A CA 1
ATOM 2238 C C . LEU A 1 287 ? -4.768 9.945 11.129 1.00 98.81 287 LEU A C 1
ATOM 2240 O O . LEU A 1 287 ? -5.048 11.132 11.298 1.00 98.81 287 LEU A O 1
ATOM 2244 N N . ALA A 1 288 ? -4.864 9.042 12.101 1.00 98.69 288 ALA A N 1
ATOM 2245 C CA . ALA A 1 288 ? -5.264 9.386 13.462 1.00 98.69 288 ALA A CA 1
ATOM 2246 C C . ALA A 1 288 ? -4.348 8.727 14.497 1.00 98.69 288 ALA A C 1
ATOM 2248 O O . ALA A 1 288 ? -3.827 7.635 14.260 1.00 98.69 288 ALA A O 1
ATOM 2249 N N . ARG A 1 289 ? -4.145 9.389 15.636 1.00 98.56 289 ARG A N 1
ATOM 2250 C CA . ARG A 1 289 ? -3.242 8.969 16.711 1.00 98.56 289 ARG A CA 1
ATOM 2251 C C . ARG A 1 289 ? -4.006 8.702 18.002 1.00 98.56 289 ARG A C 1
ATOM 2253 O O . ARG A 1 289 ? -4.882 9.468 18.396 1.00 98.56 289 ARG A O 1
ATOM 2260 N N . ARG A 1 290 ? -3.630 7.626 18.687 1.00 97.81 290 ARG A N 1
ATOM 2261 C CA . ARG A 1 290 ? -4.046 7.350 20.059 1.00 97.81 290 ARG A CA 1
ATOM 2262 C C . ARG A 1 290 ? -3.165 8.131 21.031 1.00 97.81 290 ARG A C 1
ATOM 2264 O O . ARG A 1 290 ? -1.943 8.000 20.973 1.00 97.81 290 ARG A O 1
ATOM 2271 N N . SER A 1 291 ? -3.789 8.928 21.898 1.00 91.38 291 SER A N 1
ATOM 2272 C CA . SER A 1 291 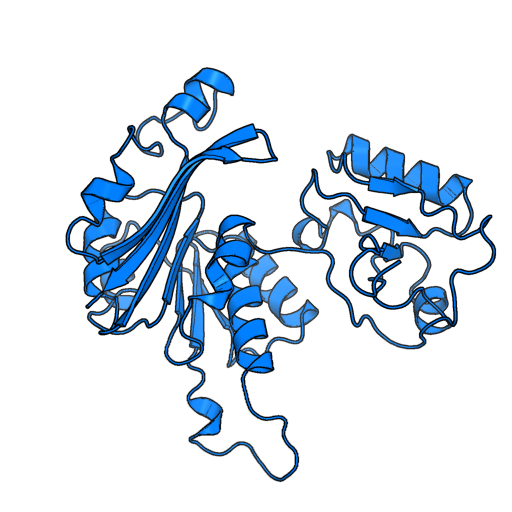? -3.114 9.637 22.994 1.00 91.38 291 SER A CA 1
ATOM 2273 C C . SER A 1 291 ? -2.494 8.693 24.022 1.00 91.38 291 SER A C 1
ATOM 2275 O O . SER A 1 291 ? -2.968 7.539 24.153 1.00 91.38 291 SER A O 1
#

Radius of gyration: 20.59 Å; chains: 1; bounding box: 53×36×55 Å

Sequence (291 aa):
MRIGDRLPVLDVRTRRDFLLGHVPGAVHRPENRLLDEPYLLPPRHRRFLVMGRNAEHEAAVVATLRHAGWIGAEPGEFAERARPGPLEEGPDRGRLWEPSPFLAEVAPHLPVQGDVVDLACGSGRNAVYLGLRRMDSLPSPARDKPTATDLAGGTVFGIDVLPDALRLARRLRRASGCGGSTVRFDRADLTDAR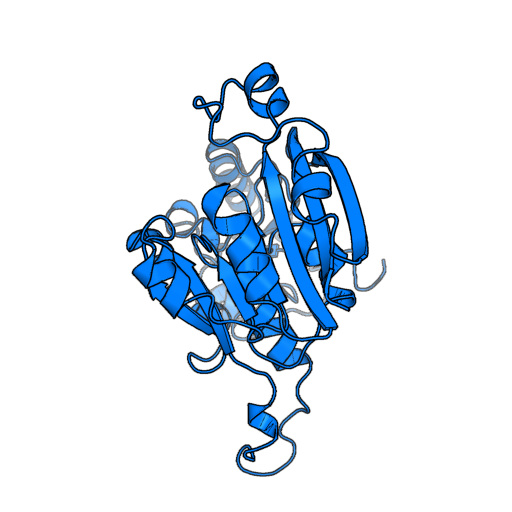AVRRWLPPSRYAVITCFRYLDRALLPAIEIALAPGGVVVYETFLVAQRDRHGKPRSPEFLLHPGELRRAFASLEIVEYREGEDAEGNILASLLARRS

Secondary structure (DSSP, 8-state):
--TT-PPPEEE-S-HHHHHH-B-TT-EE--GGGTTT-GGGSPPTTS-EEEE-SSHHHHHHHHHHHHHTT-TTEEE--TTTS---SPPB-SS---------HHHHHHGGGS-SSSEEEEET-TT-HHHHHHHHHHHHHSPP--SSSPPTTGGGG-PEEEEES-HHHHHHHHHHHHHTT--TTTEEEEE--TTSHHHHHHHS-TT-EEEEEEES---GGGHHHHHHHEEEEEEEEEEEEBHHHHHHH--S--GGGSBPTTHHHHHTTTSEEEEEEEEE-TTS-EEEEEEEE--